Protein AF-A0A972ZA06-F1 (afdb_monomer_lite)

pLDDT: mean 71.39, std 15.72, range [37.28, 91.06]

Radius of gyration: 28.33 Å; chains: 1; bounding box: 50×56×95 Å

Sequence (187 aa):
MRFKKKKFILLLLIIFISACAAKTTEIKGVYHIVKKDETLWEIARAYNCDAKELSRINDILDSRKIKAGSVIFIPNADKAITIKPSAPEKKPAIIEKKKEIKPEKPVTVKPAEKKVAASKKPKTVETFGASFIWPVEGIVSSKFGRQSELIKLSGGTQINSTRYNNGIQIDARDGTPVVASESGTVD

Foldseek 3Di:
DVVVVVVVVVVVVVVVVVVPPDPPDPQDWDKEQAAPPDFLVLVCVVQVHDSVVQCVVQVNPDRVPDDGRDIGTDTPGPDYDDDDPDDPPPDPDPDDPPPDDDD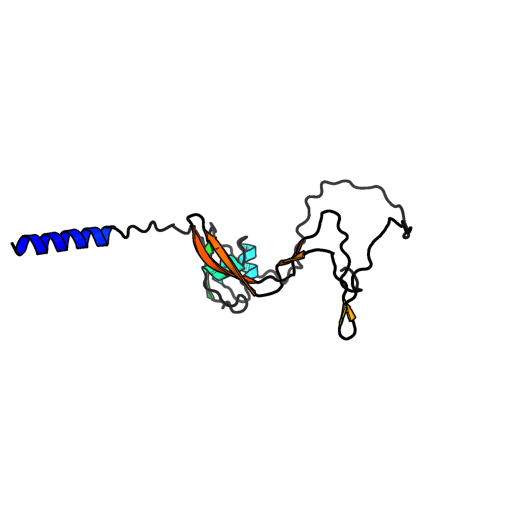DDDDDDDDDDDDDDDDPQFPFDDDPPFTFGDFFPFAFPDDAAWDWDWDQDDPRDTDTDIDHDHDTDGDDDPPTGTDDRHDDDDD

Secondary structure (DSSP, 8-state):
-HHHHHHHHHHHHHHHHHT---------EEEEEPPTT--HHHHHHHTT--HHHHHHHTT-S-GGGPPTT-EEEEET-SS-------------------------------------S--PPP--EEETTEEE--SSSSEEEE-SEEEEEEEE-TTS-EEEEEEEESS-EEE--TT-----SS-----

Structure (mmCIF, N/CA/C/O backbone):
data_AF-A0A972ZA06-F1
#
_entry.id   AF-A0A972ZA06-F1
#
loop_
_atom_site.group_PDB
_atom_site.id
_atom_site.type_symbol
_atom_site.label_atom_id
_atom_site.label_alt_id
_atom_site.label_comp_id
_atom_site.label_asym_id
_atom_site.label_entity_id
_atom_site.label_seq_id
_atom_site.pdbx_PDB_ins_code
_atom_site.Cartn_x
_atom_site.Cartn_y
_atom_site.Cartn_z
_atom_site.occupancy
_atom_site.B_iso_or_equiv
_atom_site.auth_seq_id
_atom_site.auth_comp_id
_atom_site.auth_asym_id
_atom_site.auth_atom_id
_atom_site.pdbx_PDB_model_num
ATOM 1 N N . MET A 1 1 ? -4.294 41.156 50.624 1.00 57.62 1 MET A N 1
ATOM 2 C CA . MET A 1 1 ? -3.889 40.857 49.220 1.00 57.62 1 MET A CA 1
ATOM 3 C C . MET A 1 1 ? -4.022 39.387 48.767 1.00 57.62 1 MET A C 1
ATOM 5 O O . MET A 1 1 ? -4.094 39.161 47.564 1.00 57.62 1 MET A O 1
ATOM 9 N N . ARG A 1 2 ? -4.086 38.378 49.658 1.00 59.72 2 ARG A N 1
ATOM 10 C CA . ARG A 1 2 ? -4.089 36.937 49.290 1.00 59.72 2 ARG A CA 1
ATOM 11 C C . ARG A 1 2 ? -5.343 36.424 48.547 1.00 59.72 2 ARG A C 1
ATOM 13 O O . ARG A 1 2 ? -5.221 35.512 47.737 1.00 59.72 2 ARG A O 1
ATOM 20 N N . PHE A 1 3 ? -6.517 37.032 48.742 1.00 55.88 3 PHE A N 1
ATOM 21 C CA . PHE A 1 3 ? -7.763 36.624 48.062 1.00 55.88 3 PHE A CA 1
ATOM 22 C C . PHE A 1 3 ? -7.837 37.033 46.583 1.00 55.88 3 PHE A C 1
ATOM 24 O O . PHE A 1 3 ? -8.433 36.318 45.779 1.00 55.88 3 PHE A O 1
ATOM 31 N N . LYS A 1 4 ? -7.186 38.140 46.198 1.00 65.12 4 LYS A N 1
ATOM 32 C CA . LYS A 1 4 ? -7.159 38.606 44.802 1.00 65.12 4 LYS A CA 1
ATOM 33 C C . LYS A 1 4 ? -6.309 37.686 43.914 1.00 65.12 4 LYS A C 1
ATOM 35 O O . LYS A 1 4 ? -6.699 37.413 42.789 1.00 65.12 4 LYS A O 1
ATOM 40 N N . LYS A 1 5 ? -5.219 37.117 44.453 1.00 65.88 5 LYS A N 1
ATOM 41 C CA . LYS A 1 5 ? -4.341 36.175 43.732 1.00 65.88 5 LYS A CA 1
ATOM 42 C C . LYS A 1 5 ? -5.019 34.828 43.441 1.00 65.88 5 LYS A C 1
ATOM 44 O O . LYS A 1 5 ? -4.878 34.324 42.338 1.00 65.88 5 LYS A O 1
ATOM 49 N N . LYS A 1 6 ? -5.810 34.280 44.376 1.00 68.62 6 LYS A N 1
ATOM 50 C CA . LYS A 1 6 ? -6.562 33.023 44.159 1.00 68.62 6 LYS A CA 1
ATOM 51 C C . LYS A 1 6 ? -7.666 33.172 43.105 1.00 68.62 6 LYS A C 1
ATOM 53 O O . LYS A 1 6 ? -7.814 32.296 42.263 1.00 68.62 6 LYS A O 1
ATOM 58 N N . LYS A 1 7 ? -8.390 34.299 43.110 1.00 72.94 7 LYS A N 1
ATOM 59 C CA . LYS A 1 7 ? -9.396 34.612 42.078 1.00 72.94 7 LYS A CA 1
ATOM 60 C C . LYS A 1 7 ? -8.761 34.856 40.703 1.00 72.94 7 LYS A C 1
ATOM 62 O O . LYS A 1 7 ? -9.324 34.438 39.704 1.00 72.94 7 LYS A O 1
ATOM 67 N N . PHE A 1 8 ? -7.573 35.462 40.660 1.00 78.06 8 PHE A N 1
ATOM 68 C CA . PHE A 1 8 ? -6.819 35.670 39.420 1.00 78.06 8 PHE A CA 1
ATOM 69 C C . PHE A 1 8 ? -6.265 34.358 38.838 1.00 78.06 8 PHE A C 1
ATOM 71 O O . PHE A 1 8 ? -6.351 34.135 37.638 1.00 78.06 8 PHE A O 1
ATOM 78 N N . ILE A 1 9 ? -5.773 33.454 39.692 1.00 79.50 9 ILE A N 1
ATOM 79 C CA . ILE A 1 9 ? -5.328 32.110 39.286 1.00 79.50 9 ILE A CA 1
ATOM 80 C C . ILE A 1 9 ? -6.509 31.272 38.776 1.00 79.50 9 ILE A C 1
ATOM 82 O O . ILE A 1 9 ? -6.376 30.603 37.759 1.00 79.50 9 ILE A O 1
ATOM 86 N N . LEU A 1 10 ? -7.678 31.354 39.423 1.00 78.12 10 LEU A N 1
ATOM 87 C CA . LEU A 1 10 ? -8.892 30.676 38.957 1.00 78.12 10 LEU A CA 1
ATOM 88 C C . LEU A 1 10 ? -9.370 31.223 37.599 1.00 78.12 10 LEU A C 1
ATOM 90 O O . LEU A 1 10 ? -9.750 30.447 36.729 1.00 78.12 10 LEU A O 1
ATOM 94 N N . LEU A 1 11 ? -9.294 32.543 37.393 1.00 80.38 11 LEU A N 1
ATOM 95 C CA . LEU A 1 11 ? -9.647 33.177 36.120 1.00 80.38 11 LEU A CA 1
ATOM 96 C C . LEU A 1 11 ? -8.692 32.753 34.987 1.00 80.38 11 LEU A C 1
ATOM 98 O O . LEU A 1 11 ? -9.146 32.447 33.890 1.00 80.38 11 LEU A O 1
ATOM 102 N N . LEU A 1 12 ? -7.385 32.663 35.261 1.00 79.25 12 LEU A N 1
ATOM 103 C CA . LEU A 1 12 ? -6.394 32.173 34.293 1.00 79.25 12 LEU A CA 1
ATOM 104 C C . LEU A 1 12 ? -6.579 30.688 33.953 1.00 79.25 12 LEU A C 1
ATOM 106 O O . LEU A 1 12 ? -6.381 30.299 32.806 1.00 79.25 12 LEU A O 1
ATOM 110 N N . LEU A 1 13 ? -7.005 29.867 34.915 1.00 76.25 13 LEU A N 1
ATOM 111 C CA . LEU A 1 13 ? -7.239 28.436 34.704 1.00 76.25 13 LEU A CA 1
ATOM 112 C C . LEU A 1 13 ? -8.483 28.179 33.831 1.00 76.25 13 LEU A C 1
ATOM 114 O O . LEU A 1 13 ? -8.470 27.289 32.988 1.00 76.25 13 LEU A O 1
ATOM 118 N N . ILE A 1 14 ? -9.517 29.018 33.952 1.00 78.06 14 ILE A N 1
ATOM 119 C CA . ILE A 1 14 ? -10.710 28.982 33.086 1.00 78.06 14 ILE A CA 1
ATOM 120 C C . ILE A 1 14 ? -10.370 29.416 31.649 1.00 78.06 14 ILE A C 1
ATOM 122 O O . ILE A 1 14 ? -10.839 28.803 30.690 1.00 78.06 14 ILE A O 1
ATOM 126 N N . ILE A 1 15 ? -9.505 30.424 31.482 1.00 74.12 15 ILE A N 1
ATOM 127 C CA . ILE A 1 15 ? -9.022 30.865 30.161 1.00 74.12 15 ILE A CA 1
ATOM 128 C C . ILE A 1 15 ? -8.182 29.766 29.489 1.00 74.12 15 ILE A C 1
ATOM 130 O O . ILE A 1 15 ? -8.288 29.566 28.281 1.00 74.12 15 ILE A O 1
ATOM 134 N N . PHE A 1 16 ? -7.405 29.007 30.267 1.00 69.31 16 PHE A N 1
ATOM 135 C CA . PHE A 1 16 ? -6.588 27.905 29.753 1.00 69.31 16 PHE A CA 1
ATOM 136 C C . PHE A 1 16 ? -7.423 26.692 29.300 1.00 69.31 16 PHE A C 1
ATOM 138 O O . PHE A 1 16 ? -7.061 26.025 28.337 1.00 69.31 16 PHE A O 1
ATOM 145 N N . ILE A 1 17 ? -8.572 26.434 29.938 1.00 70.88 17 ILE A N 1
ATOM 146 C CA . ILE A 1 17 ? -9.499 25.354 29.547 1.00 70.88 17 ILE A CA 1
ATOM 147 C C . ILE A 1 17 ? -10.304 25.731 28.289 1.00 70.88 17 ILE A C 1
ATOM 149 O O . ILE A 1 17 ? -10.564 24.879 27.442 1.00 70.88 17 ILE A O 1
ATOM 153 N N . SER A 1 18 ? -10.647 27.012 28.120 1.00 68.25 18 SER A N 1
ATOM 154 C CA . SER A 1 18 ? -11.405 27.510 26.958 1.00 68.25 18 SER A CA 1
ATOM 155 C C . SER A 1 18 ? -10.599 27.506 25.643 1.00 68.25 18 SER A C 1
ATOM 157 O O . SER A 1 18 ? -11.167 27.508 24.553 1.00 68.25 18 SER A O 1
ATOM 159 N N . ALA A 1 19 ? -9.265 27.432 25.716 1.00 62.31 19 ALA A N 1
ATOM 160 C CA . ALA A 1 19 ? -8.387 27.382 24.543 1.00 62.31 19 ALA A CA 1
ATOM 161 C C . ALA A 1 19 ? -8.377 26.020 23.812 1.00 62.31 19 ALA A C 1
ATOM 163 O O . ALA A 1 19 ? -7.734 25.892 22.772 1.00 62.31 19 ALA A O 1
ATOM 164 N N . CYS A 1 20 ? -9.108 25.014 24.305 1.00 57.66 20 CYS A N 1
ATOM 165 C CA . CYS A 1 20 ? -9.236 23.707 23.659 1.00 57.66 20 CYS A CA 1
ATOM 166 C C . CYS A 1 20 ? -10.562 23.569 22.887 1.00 57.66 20 CYS A C 1
ATOM 168 O O . CYS A 1 20 ? -11.275 22.579 23.014 1.00 57.66 20 CYS A O 1
ATOM 170 N N . ALA A 1 21 ? -10.922 24.565 22.074 1.00 61.59 21 ALA A N 1
ATOM 171 C CA . ALA A 1 21 ? -11.984 24.419 21.078 1.00 61.59 21 ALA A CA 1
ATOM 172 C C . ALA A 1 21 ? -11.381 23.877 19.770 1.00 61.59 21 ALA A C 1
ATOM 174 O O . ALA A 1 21 ? -11.273 24.583 18.764 1.00 61.59 21 ALA A O 1
ATOM 175 N N . ALA A 1 22 ? -10.921 22.623 19.796 1.00 60.97 22 ALA A N 1
ATOM 176 C CA . ALA A 1 22 ? -10.522 21.923 18.583 1.00 60.97 22 ALA A CA 1
ATOM 177 C C . ALA A 1 22 ? -11.768 21.731 17.707 1.00 60.97 22 ALA A C 1
ATOM 179 O O . ALA A 1 22 ? -12.726 21.075 18.110 1.00 60.97 22 ALA A O 1
ATOM 180 N N . LYS A 1 23 ? -11.771 22.327 16.511 1.00 57.88 23 LYS A N 1
ATOM 181 C CA . LYS A 1 23 ? -12.815 22.094 15.510 1.00 57.88 23 LYS A CA 1
ATOM 182 C C . LYS A 1 23 ? -12.720 20.634 15.070 1.00 57.88 23 LYS A C 1
ATOM 184 O O . LYS A 1 23 ? -11.855 20.288 14.267 1.00 57.88 23 LYS A O 1
ATOM 189 N N . THR A 1 24 ? -13.569 19.776 15.622 1.00 57.00 24 THR A N 1
ATOM 190 C CA . THR A 1 24 ? -13.723 18.392 15.175 1.00 57.00 24 THR A CA 1
ATOM 191 C C . THR A 1 24 ? -14.275 18.415 13.760 1.00 57.00 24 THR A C 1
ATOM 193 O O . THR A 1 24 ? -15.422 18.787 13.528 1.00 57.00 24 THR A O 1
ATOM 196 N N . THR A 1 25 ? -13.428 18.077 12.796 1.00 64.50 25 THR A N 1
ATOM 197 C CA . THR A 1 25 ? -13.860 17.783 11.434 1.00 64.50 25 THR A CA 1
ATOM 198 C C . THR A 1 25 ? -14.658 16.489 11.498 1.00 64.50 25 THR A C 1
ATOM 200 O O . THR A 1 25 ? -14.108 15.436 11.810 1.00 64.50 25 THR A O 1
ATOM 203 N N . GLU A 1 26 ? -15.968 16.567 11.271 1.00 65.81 26 GLU A N 1
ATOM 204 C CA . GLU A 1 26 ? -16.804 15.376 11.152 1.00 65.81 26 GLU A CA 1
ATOM 205 C C . GLU A 1 26 ? -16.382 14.611 9.898 1.00 65.81 26 GLU A C 1
ATOM 207 O O . GLU A 1 26 ? -16.666 15.009 8.766 1.00 65.81 26 GLU A O 1
ATOM 212 N N . ILE A 1 27 ? -15.648 13.517 10.094 1.00 70.56 27 ILE A N 1
ATOM 213 C CA . ILE A 1 27 ? -15.277 12.621 9.005 1.00 70.56 27 ILE A CA 1
ATOM 214 C C . ILE A 1 27 ? -16.520 11.792 8.680 1.00 70.56 27 ILE A C 1
ATOM 216 O O . ILE A 1 27 ? -16.815 10.798 9.342 1.00 70.56 27 ILE A O 1
ATOM 220 N N . LYS A 1 28 ? -17.283 12.227 7.675 1.00 83.12 28 LYS A N 1
ATOM 221 C CA . LYS A 1 28 ? -18.436 11.477 7.171 1.00 83.12 28 LYS A CA 1
ATOM 222 C C . LYS A 1 28 ? -17.954 10.168 6.534 1.00 83.12 28 LYS A C 1
ATOM 224 O O . LYS A 1 28 ? -17.018 10.166 5.734 1.00 83.12 28 LYS A O 1
ATOM 229 N N . GLY A 1 29 ? -18.596 9.057 6.876 1.00 87.50 29 GLY A N 1
ATOM 230 C CA . GLY A 1 29 ? -18.252 7.744 6.341 1.00 87.50 29 GLY A CA 1
ATOM 231 C C . GLY A 1 29 ? -19.171 6.642 6.849 1.00 87.50 29 GLY A C 1
ATOM 232 O O . GLY A 1 29 ? -20.106 6.891 7.612 1.00 87.50 29 GLY A O 1
ATOM 233 N N . VAL A 1 30 ? -18.897 5.414 6.415 1.00 89.19 30 VAL A N 1
ATOM 234 C CA . VAL A 1 30 ? -19.697 4.225 6.729 1.00 89.19 30 VAL A CA 1
ATOM 235 C C . VAL A 1 30 ? -18.801 3.132 7.287 1.00 89.19 30 VAL A C 1
ATOM 237 O O . VAL A 1 30 ? -17.683 2.936 6.823 1.00 89.19 30 VAL A O 1
ATOM 240 N N . TYR A 1 31 ? -19.315 2.379 8.254 1.00 90.50 31 TYR A N 1
ATOM 241 C CA . TYR A 1 31 ? -18.661 1.170 8.738 1.00 90.50 31 TYR A CA 1
ATOM 242 C C . TYR A 1 31 ? -19.049 -0.037 7.883 1.00 90.50 31 TYR A C 1
ATOM 244 O O . TYR A 1 31 ? -20.229 -0.296 7.641 1.00 90.50 31 TYR A O 1
ATOM 252 N N . HIS A 1 32 ? -18.044 -0.783 7.441 1.00 90.25 32 HIS A N 1
ATOM 253 C CA . HIS A 1 32 ? -18.184 -2.034 6.716 1.00 90.25 32 HIS A CA 1
ATOM 254 C C . HIS A 1 32 ? -17.705 -3.194 7.590 1.00 90.25 32 HIS A C 1
ATOM 256 O O . HIS A 1 32 ? -16.618 -3.139 8.166 1.00 90.25 32 HIS A O 1
ATOM 262 N N . ILE A 1 33 ? -18.522 -4.241 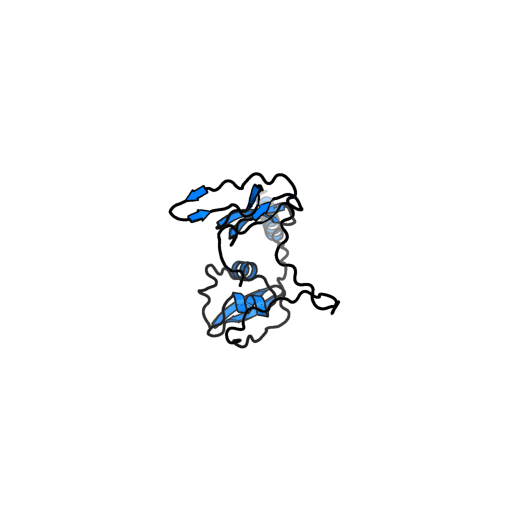7.689 1.00 90.62 33 ILE A N 1
ATOM 263 C CA . ILE A 1 33 ? -18.172 -5.466 8.409 1.00 90.62 33 ILE A CA 1
ATOM 264 C C . ILE A 1 33 ? -17.582 -6.438 7.394 1.00 90.62 33 ILE A C 1
ATOM 266 O O . ILE A 1 33 ? -18.303 -6.903 6.512 1.00 90.62 33 ILE A O 1
ATOM 270 N N . VAL A 1 34 ? -16.297 -6.750 7.552 1.00 89.56 34 VAL A N 1
ATOM 271 C CA . VAL A 1 34 ? -15.560 -7.666 6.676 1.00 89.56 34 VAL A CA 1
ATOM 272 C C . VAL A 1 34 ? -16.197 -9.048 6.743 1.00 89.56 34 VAL A C 1
ATOM 274 O O . VAL A 1 34 ? -16.322 -9.634 7.821 1.00 89.56 34 VAL A O 1
ATOM 277 N N . LYS A 1 35 ? -16.588 -9.603 5.603 1.00 87.44 35 LYS A N 1
ATOM 278 C CA . LYS A 1 35 ? -17.109 -10.967 5.504 1.00 87.44 35 LYS A CA 1
ATOM 279 C C . LYS A 1 35 ? -15.986 -11.972 5.291 1.00 87.44 35 LYS A C 1
ATOM 281 O O . LYS A 1 35 ? -14.817 -11.638 5.110 1.00 87.44 35 LYS A O 1
ATOM 286 N N . LYS A 1 36 ? -16.351 -13.251 5.364 1.00 83.88 36 LYS A N 1
ATOM 287 C CA . LYS A 1 36 ? -15.430 -14.346 5.077 1.00 83.88 36 LYS A CA 1
ATOM 288 C C . LYS A 1 36 ? -14.921 -14.222 3.636 1.00 83.88 36 LYS A C 1
ATOM 290 O O . LYS A 1 36 ? -15.722 -14.015 2.731 1.00 83.88 36 LYS A O 1
ATOM 295 N N . ASP A 1 37 ? -13.607 -14.363 3.478 1.00 82.25 37 ASP A N 1
ATOM 296 C CA . ASP A 1 37 ? -12.879 -14.334 2.203 1.00 82.25 37 ASP A CA 1
ATOM 297 C C . ASP A 1 37 ? -12.851 -12.972 1.479 1.00 82.25 37 ASP A C 1
ATOM 299 O O . ASP A 1 37 ? -12.391 -12.903 0.346 1.00 82.25 37 ASP A O 1
ATOM 303 N N . GLU A 1 38 ? -13.267 -11.879 2.130 1.00 85.06 38 GLU A N 1
ATOM 304 C CA . GLU A 1 38 ? -13.069 -10.523 1.601 1.00 85.06 38 GLU A CA 1
ATOM 305 C C . GLU A 1 38 ? -11.652 -10.009 1.884 1.00 85.06 38 GLU A C 1
ATOM 307 O O . GLU A 1 38 ? -11.098 -10.169 2.976 1.00 85.06 38 GLU A O 1
ATOM 312 N N . THR A 1 39 ? -11.079 -9.321 0.901 1.00 87.19 39 THR A N 1
ATOM 313 C CA . THR A 1 39 ? -9.789 -8.637 1.013 1.00 87.19 39 THR A CA 1
ATOM 314 C C . THR A 1 39 ? -9.957 -7.122 1.070 1.00 87.19 39 THR A C 1
ATOM 316 O O . THR A 1 39 ? -10.895 -6.553 0.511 1.00 87.19 39 THR A O 1
ATOM 319 N N . LEU A 1 40 ? -8.991 -6.423 1.678 1.00 86.00 40 LEU A N 1
ATOM 320 C CA . LEU A 1 40 ? -9.022 -4.956 1.754 1.00 86.00 40 LEU A CA 1
ATOM 321 C C . LEU A 1 40 ? -9.093 -4.317 0.360 1.00 86.00 40 LEU A C 1
ATOM 323 O O . LEU A 1 40 ? -9.654 -3.240 0.192 1.00 86.00 40 LEU A O 1
ATOM 327 N N . TRP A 1 41 ? -8.529 -4.991 -0.642 1.00 86.56 41 TRP A N 1
ATOM 328 C CA . TRP A 1 41 ? -8.533 -4.538 -2.024 1.00 86.56 41 TRP A CA 1
ATOM 329 C C . TRP A 1 41 ? -9.911 -4.650 -2.687 1.00 86.56 41 TRP A C 1
ATOM 331 O O . TRP A 1 41 ? -10.321 -3.727 -3.389 1.00 86.56 41 TRP A O 1
ATOM 341 N N . GLU A 1 42 ? -10.644 -5.738 -2.445 1.00 85.94 42 GLU A N 1
ATOM 342 C CA . GLU A 1 42 ? -12.021 -5.896 -2.933 1.00 85.94 42 GLU A CA 1
ATOM 343 C C . GLU A 1 42 ? -12.957 -4.884 -2.278 1.00 85.94 42 GLU A C 1
ATOM 345 O O . GLU A 1 42 ? -13.763 -4.260 -2.966 1.00 85.94 42 GLU A O 1
ATOM 350 N N . ILE A 1 43 ? -12.787 -4.654 -0.973 1.00 86.69 43 ILE A N 1
ATOM 351 C CA . ILE A 1 43 ? -13.519 -3.626 -0.229 1.00 86.69 43 ILE A CA 1
ATOM 352 C C . ILE A 1 43 ? -13.198 -2.245 -0.803 1.00 86.69 43 ILE A C 1
ATOM 354 O O . ILE A 1 43 ? -14.104 -1.490 -1.145 1.00 86.69 43 ILE A O 1
ATOM 358 N N . ALA A 1 44 ? -11.920 -1.928 -1.002 1.00 86.12 44 ALA A N 1
ATOM 359 C CA . ALA A 1 44 ? -11.514 -0.645 -1.562 1.00 86.12 44 ALA A CA 1
ATOM 360 C C . ALA A 1 44 ? -12.112 -0.403 -2.958 1.00 86.12 44 ALA A C 1
ATOM 362 O O . ALA A 1 44 ? -12.666 0.661 -3.229 1.00 86.12 44 ALA A O 1
ATOM 363 N N . ARG A 1 45 ? -12.098 -1.421 -3.826 1.00 83.69 45 ARG A N 1
ATOM 364 C CA . ARG A 1 45 ? -12.744 -1.349 -5.143 1.00 83.69 45 ARG A CA 1
ATOM 365 C C . ARG A 1 45 ? -14.253 -1.170 -5.062 1.00 83.69 45 ARG A C 1
ATOM 367 O O . ARG A 1 45 ? -14.787 -0.345 -5.795 1.00 83.69 45 ARG A O 1
ATOM 374 N N . ALA A 1 46 ? -14.931 -1.919 -4.195 1.00 83.88 46 ALA A N 1
ATOM 375 C CA . ALA A 1 46 ? -16.382 -1.839 -4.047 1.00 83.88 46 ALA A CA 1
ATOM 376 C C . ALA A 1 46 ? -16.836 -0.432 -3.636 1.00 83.88 46 ALA A C 1
AT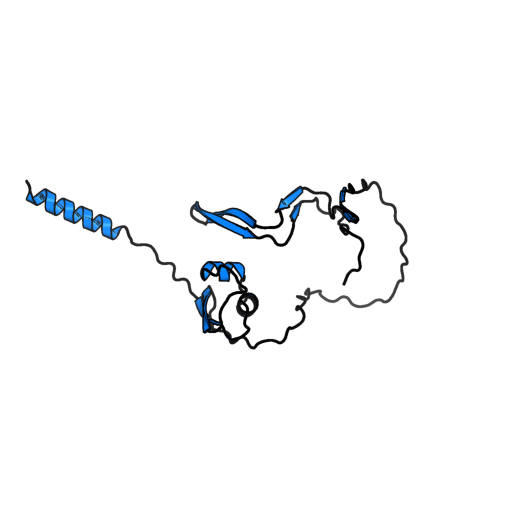OM 378 O O . ALA A 1 46 ? -17.857 0.054 -4.114 1.00 83.88 46 ALA A O 1
ATOM 379 N N . TYR A 1 47 ? -16.043 0.233 -2.798 1.00 84.00 47 TYR A N 1
ATOM 380 C CA . TYR A 1 47 ? -16.308 1.585 -2.314 1.00 84.00 47 TYR A CA 1
ATOM 381 C C . TYR A 1 47 ? -15.606 2.684 -3.124 1.00 84.00 47 TYR A C 1
ATOM 383 O O . TYR A 1 47 ? -15.673 3.851 -2.746 1.00 84.00 47 TYR A O 1
ATOM 391 N N . ASN A 1 48 ? -14.966 2.327 -4.245 1.00 81.31 48 ASN A N 1
ATOM 392 C CA . ASN A 1 48 ? -14.213 3.237 -5.109 1.00 81.31 48 ASN A CA 1
ATOM 393 C C . ASN A 1 48 ? -13.213 4.123 -4.336 1.00 81.31 48 ASN A C 1
ATOM 395 O O . ASN A 1 48 ? -13.096 5.324 -4.584 1.00 81.31 48 ASN A O 1
ATOM 399 N N . CYS A 1 49 ? -12.514 3.529 -3.369 1.00 79.31 49 CYS A N 1
ATOM 400 C CA . CYS A 1 49 ? -11.505 4.189 -2.554 1.00 79.31 49 CYS A CA 1
ATOM 401 C C . CYS A 1 49 ? -10.129 3.537 -2.733 1.00 79.31 49 CYS A C 1
ATOM 403 O O . CYS A 1 49 ? -9.990 2.429 -3.256 1.00 79.31 49 CYS A O 1
ATOM 405 N N . ASP A 1 50 ? -9.084 4.252 -2.323 1.00 80.06 50 ASP A N 1
ATOM 406 C CA . ASP A 1 50 ? -7.725 3.732 -2.384 1.00 80.06 50 ASP A CA 1
ATOM 407 C C . ASP A 1 50 ? -7.455 2.789 -1.201 1.00 80.06 50 ASP A C 1
ATOM 409 O O . ASP A 1 50 ? -7.627 3.149 -0.035 1.00 80.06 50 ASP A O 1
ATOM 413 N N . ALA A 1 51 ? -7.000 1.567 -1.493 1.00 82.75 51 ALA A N 1
ATOM 414 C CA . ALA A 1 51 ? -6.782 0.540 -0.472 1.00 82.75 51 ALA A CA 1
ATOM 415 C C . ALA A 1 51 ? -5.719 0.940 0.570 1.00 82.75 51 ALA A C 1
ATOM 417 O O . ALA A 1 51 ? -5.779 0.483 1.712 1.00 82.75 51 ALA A O 1
ATOM 418 N N . LYS A 1 52 ? -4.753 1.795 0.202 1.00 78.81 52 LYS A N 1
ATOM 419 C CA . LYS A 1 52 ? -3.706 2.291 1.108 1.00 78.81 52 LYS A CA 1
ATOM 420 C C . LYS A 1 52 ? -4.222 3.428 1.987 1.00 78.81 52 LYS A C 1
ATOM 422 O O . LYS A 1 52 ? -3.870 3.509 3.164 1.00 78.81 52 LYS A O 1
ATOM 427 N N . GLU A 1 53 ? -5.055 4.312 1.451 1.00 81.06 53 GLU A N 1
ATOM 428 C CA . GLU A 1 53 ? -5.756 5.289 2.281 1.00 81.06 53 GLU A CA 1
ATOM 429 C C . GLU A 1 53 ? -6.672 4.595 3.295 1.00 81.06 53 GLU A C 1
ATOM 431 O O . GLU A 1 53 ? -6.639 4.927 4.482 1.00 81.06 53 GLU A O 1
ATOM 436 N N . LEU A 1 54 ? -7.402 3.570 2.850 1.00 86.00 54 LEU A N 1
ATOM 437 C CA . LEU A 1 54 ? -8.271 2.777 3.708 1.00 86.00 54 LEU A CA 1
ATOM 438 C C . LEU A 1 54 ? -7.485 2.034 4.796 1.00 86.00 54 LEU A C 1
ATOM 440 O O . LEU A 1 54 ? -7.905 2.034 5.953 1.00 86.00 54 LEU A O 1
ATOM 444 N N . SER A 1 55 ? -6.320 1.459 4.467 1.00 87.31 55 SER A N 1
ATOM 445 C CA . SER A 1 55 ? -5.461 0.809 5.463 1.00 87.31 55 SER A CA 1
ATOM 446 C C . SER A 1 55 ? -4.951 1.797 6.510 1.00 87.31 55 SER A C 1
ATOM 448 O O . SER A 1 55 ? -4.933 1.479 7.692 1.00 87.31 55 SER A O 1
ATOM 450 N N . ARG A 1 56 ? -4.570 3.009 6.091 1.00 83.19 56 ARG A N 1
ATOM 451 C CA . ARG A 1 56 ? -4.071 4.063 6.983 1.00 83.19 56 ARG A CA 1
ATOM 452 C C . ARG A 1 56 ? -5.143 4.550 7.953 1.00 83.19 56 ARG A C 1
ATOM 454 O O . ARG A 1 56 ? -4.840 4.764 9.114 1.00 83.19 56 ARG A O 1
ATOM 461 N N . ILE A 1 57 ? -6.366 4.761 7.473 1.00 83.62 57 ILE A N 1
ATOM 462 C CA . ILE A 1 57 ? -7.468 5.281 8.298 1.00 83.62 57 ILE A CA 1
ATOM 463 C C . ILE A 1 57 ? -7.927 4.256 9.341 1.00 83.62 57 ILE A C 1
ATOM 465 O O . ILE A 1 57 ? -8.434 4.637 10.389 1.00 83.62 57 ILE A O 1
ATOM 469 N N . ASN A 1 58 ? -7.723 2.969 9.061 1.00 88.62 58 ASN A N 1
ATOM 470 C CA . ASN A 1 58 ? -8.123 1.866 9.930 1.00 88.62 58 ASN A CA 1
ATOM 471 C C . ASN A 1 58 ? -6.950 1.218 10.679 1.00 88.62 58 ASN A C 1
ATOM 473 O O . ASN A 1 58 ? -7.108 0.120 11.208 1.00 88.62 58 ASN A O 1
ATOM 477 N N . ASP A 1 59 ? -5.771 1.849 10.672 1.00 85.44 59 ASP A N 1
ATOM 478 C CA . ASP A 1 59 ? -4.542 1.340 11.299 1.00 85.44 59 ASP A CA 1
ATOM 479 C C . ASP A 1 59 ? -4.189 -0.115 10.907 1.00 85.44 59 ASP A C 1
ATOM 481 O O . ASP A 1 59 ? -3.628 -0.899 11.678 1.00 85.44 59 ASP A O 1
ATOM 485 N N . ILE A 1 60 ? -4.499 -0.496 9.664 1.00 84.44 60 ILE A N 1
ATOM 486 C CA . ILE A 1 60 ? -4.247 -1.834 9.126 1.00 84.44 60 ILE A CA 1
ATOM 487 C C . ILE A 1 60 ? -2.804 -1.903 8.615 1.00 84.44 60 ILE A C 1
ATOM 489 O O . ILE A 1 60 ? -2.461 -1.338 7.576 1.00 84.44 60 ILE A O 1
ATOM 493 N N . LEU A 1 61 ? -1.965 -2.649 9.338 1.00 75.88 61 LEU A N 1
ATOM 494 C CA . LEU A 1 61 ? -0.544 -2.842 9.016 1.00 75.88 61 LEU A CA 1
ATOM 495 C C . LEU A 1 61 ? -0.298 -3.814 7.851 1.00 75.88 61 LEU A C 1
ATOM 497 O O . LEU A 1 61 ? 0.643 -3.631 7.082 1.00 75.88 61 LEU A O 1
ATOM 501 N N . ASP A 1 62 ? -1.117 -4.861 7.732 1.00 76.94 62 ASP A N 1
ATOM 502 C CA . ASP A 1 62 ? -1.031 -5.849 6.651 1.00 76.94 62 ASP A CA 1
ATOM 503 C C . ASP A 1 62 ? -2.427 -6.085 6.073 1.00 76.94 62 ASP A C 1
ATOM 505 O O . ASP A 1 62 ? -3.294 -6.679 6.716 1.00 76.94 62 ASP A O 1
ATOM 509 N N . SER A 1 63 ? -2.634 -5.625 4.839 1.00 76.94 63 SER A N 1
ATOM 510 C CA . SER A 1 63 ? -3.905 -5.733 4.116 1.00 76.94 63 SER A CA 1
ATOM 511 C C . SER A 1 63 ? -4.333 -7.177 3.846 1.00 76.94 63 SER A C 1
ATOM 513 O O . SER A 1 63 ? -5.513 -7.425 3.606 1.00 76.94 63 SER A O 1
ATOM 515 N N . ARG A 1 64 ? -3.401 -8.138 3.922 1.00 76.69 64 ARG A N 1
ATOM 516 C CA . ARG A 1 64 ? -3.669 -9.577 3.752 1.00 76.69 64 ARG A CA 1
ATOM 517 C C . ARG A 1 64 ? -4.115 -10.261 5.044 1.00 76.69 64 ARG A C 1
ATOM 519 O O . ARG A 1 64 ? -4.482 -11.428 5.012 1.00 76.69 64 ARG A O 1
ATOM 526 N N . LYS A 1 65 ? -4.038 -9.568 6.185 1.00 76.75 65 LYS A N 1
ATOM 527 C CA . LYS A 1 65 ? -4.346 -10.119 7.515 1.00 76.75 65 LYS A CA 1
ATOM 528 C C . LYS A 1 65 ? -5.649 -9.581 8.105 1.00 76.75 65 LYS A C 1
ATOM 530 O O . LYS A 1 65 ? -5.875 -9.733 9.307 1.00 76.75 65 LYS A O 1
ATOM 535 N N . ILE A 1 66 ? -6.500 -8.953 7.293 1.00 83.62 66 ILE A N 1
ATOM 536 C CA . ILE A 1 66 ? -7.820 -8.529 7.761 1.00 83.62 66 ILE A CA 1
ATOM 537 C C . ILE A 1 66 ? -8.659 -9.764 8.108 1.00 83.62 66 ILE A C 1
ATOM 539 O O . ILE A 1 66 ? -8.671 -10.753 7.378 1.00 83.62 66 ILE A O 1
ATOM 543 N N . LYS A 1 67 ? -9.300 -9.744 9.279 1.00 84.44 67 LYS A N 1
ATOM 544 C CA . LYS A 1 67 ? -10.075 -10.882 9.786 1.00 84.44 67 LYS A CA 1
ATOM 545 C C . LYS A 1 67 ? -11.544 -10.708 9.429 1.00 84.44 67 LYS A C 1
ATOM 547 O O . LYS A 1 67 ? -12.088 -9.616 9.589 1.00 84.44 67 LYS A O 1
ATOM 552 N N . ALA A 1 68 ? -12.200 -11.792 9.032 1.00 86.06 68 ALA A N 1
ATOM 553 C CA . ALA A 1 68 ? -13.654 -11.810 8.925 1.00 86.06 68 ALA A CA 1
ATOM 554 C C . ALA A 1 68 ? -14.294 -11.395 10.265 1.00 86.06 68 ALA A C 1
ATOM 556 O O . ALA A 1 68 ? -13.818 -11.778 11.335 1.00 86.06 68 ALA A O 1
ATOM 557 N N . GLY A 1 69 ? -15.345 -10.583 10.198 1.00 85.31 69 GLY A N 1
ATOM 558 C CA . GLY A 1 69 ? -16.018 -9.965 11.339 1.00 85.31 69 GLY A CA 1
ATOM 559 C C . GLY A 1 69 ? -15.369 -8.673 11.844 1.00 85.31 69 GLY A C 1
ATOM 560 O O . GLY A 1 69 ? -15.932 -8.033 12.729 1.00 85.31 69 GLY A O 1
ATOM 561 N N . SER A 1 70 ? -14.214 -8.265 11.306 1.00 86.19 70 SER A N 1
ATOM 562 C CA . SER A 1 70 ? -13.629 -6.962 11.644 1.00 86.19 70 SER A CA 1
ATOM 563 C C . SER A 1 70 ? -14.435 -5.810 11.044 1.00 86.19 70 SER A C 1
ATOM 565 O O . SER A 1 70 ? -15.080 -5.957 10.006 1.00 86.19 70 SER A O 1
ATOM 567 N N . VAL A 1 71 ? -14.416 -4.663 11.721 1.00 89.44 71 VAL A N 1
ATOM 568 C CA . VAL A 1 71 ? -15.118 -3.454 11.286 1.00 89.44 71 VAL A CA 1
ATOM 569 C C . VAL A 1 71 ? -14.097 -2.483 10.707 1.00 89.44 71 VAL A C 1
ATOM 571 O O . VAL A 1 71 ? -13.123 -2.142 11.371 1.00 89.44 71 VAL A O 1
ATOM 574 N N . ILE A 1 72 ? -14.332 -2.046 9.473 1.00 90.06 72 ILE A N 1
ATOM 575 C CA . ILE A 1 72 ? -13.496 -1.091 8.746 1.00 90.06 72 ILE A CA 1
ATOM 576 C C . ILE A 1 72 ? -14.330 0.162 8.483 1.00 90.06 72 ILE A C 1
ATOM 578 O O . ILE A 1 72 ? -15.425 0.094 7.929 1.00 90.06 72 ILE A O 1
ATOM 582 N N . PHE A 1 73 ? -13.818 1.317 8.883 1.00 89.75 73 PHE A N 1
ATOM 583 C CA . PHE A 1 73 ? -14.364 2.622 8.558 1.00 89.75 73 PHE A CA 1
ATOM 584 C C . PHE A 1 73 ? -13.978 3.038 7.137 1.00 89.75 73 PHE A C 1
ATOM 586 O O . PHE A 1 73 ? -12.804 3.043 6.765 1.00 89.75 73 PHE A O 1
ATOM 593 N N . ILE A 1 74 ? -14.973 3.427 6.349 1.00 89.25 74 ILE A N 1
ATOM 594 C CA . ILE A 1 74 ? -14.806 3.852 4.964 1.00 89.25 74 ILE A CA 1
ATOM 595 C C . ILE A 1 74 ? -15.151 5.342 4.875 1.00 89.25 74 ILE A C 1
ATOM 597 O O . ILE A 1 74 ? -16.328 5.701 5.005 1.00 89.25 74 ILE A O 1
ATOM 601 N N . PRO A 1 75 ? -14.156 6.223 4.666 1.00 82.25 75 PRO A N 1
ATOM 602 C CA . PRO A 1 75 ? -14.391 7.659 4.558 1.00 82.25 75 PRO A CA 1
ATOM 603 C C . PRO A 1 75 ? -15.170 7.986 3.279 1.00 82.25 75 PRO A C 1
ATOM 605 O O . PRO A 1 75 ? -15.019 7.310 2.263 1.00 82.25 75 PRO A O 1
ATOM 608 N N . ASN A 1 76 ? -15.971 9.052 3.309 1.00 82.44 76 ASN A N 1
ATOM 609 C CA . ASN A 1 76 ? -16.704 9.595 2.156 1.00 82.44 76 ASN A CA 1
ATOM 610 C C . ASN A 1 76 ? -17.701 8.629 1.486 1.00 82.44 76 ASN A C 1
ATOM 612 O O . ASN A 1 76 ? -18.241 8.946 0.429 1.00 82.44 76 ASN A O 1
ATOM 616 N N . ALA A 1 77 ? -17.974 7.470 2.088 1.00 82.88 77 ALA A N 1
ATOM 617 C CA . ALA A 1 77 ? -19.026 6.574 1.636 1.00 82.88 77 ALA A CA 1
ATOM 618 C C . ALA A 1 77 ? -20.387 7.045 2.168 1.00 82.88 77 ALA A C 1
ATOM 620 O O . ALA A 1 77 ? -20.522 7.359 3.349 1.00 82.88 77 ALA A O 1
ATOM 621 N N . ASP A 1 78 ? -21.405 7.057 1.305 1.00 73.12 78 ASP A N 1
ATOM 622 C CA . ASP A 1 78 ? -22.774 7.421 1.694 1.00 73.12 78 ASP A CA 1
ATOM 623 C C . ASP A 1 78 ? -23.607 6.216 2.156 1.00 73.12 78 ASP A C 1
ATOM 625 O O . ASP A 1 78 ? -24.534 6.374 2.950 1.00 73.12 78 ASP A O 1
ATOM 629 N N . LYS A 1 79 ? -23.311 5.005 1.656 1.00 74.06 79 LYS A N 1
ATOM 630 C CA . LYS A 1 79 ? -24.051 3.773 1.985 1.00 74.06 79 LYS A CA 1
ATOM 631 C C . LYS A 1 79 ? -23.135 2.562 2.100 1.00 74.06 79 LYS A C 1
ATOM 633 O O . LYS A 1 79 ? -22.135 2.456 1.395 1.00 74.06 79 LYS A O 1
ATOM 638 N N . ALA A 1 80 ? -23.517 1.623 2.966 1.00 73.31 80 ALA A N 1
ATOM 639 C CA . ALA A 1 80 ? -22.859 0.328 3.056 1.00 73.31 80 ALA A CA 1
ATOM 640 C C . ALA A 1 80 ? -23.221 -0.522 1.833 1.00 73.31 80 ALA A C 1
ATOM 642 O O . ALA A 1 80 ? -24.400 -0.702 1.523 1.00 73.31 80 ALA A O 1
ATOM 643 N N . ILE A 1 81 ? -22.208 -1.045 1.149 1.00 78.25 81 ILE A N 1
ATOM 644 C CA . ILE A 1 81 ? -22.364 -1.912 -0.013 1.00 78.25 81 ILE A CA 1
ATOM 645 C C . ILE A 1 81 ? -22.151 -3.348 0.458 1.00 78.25 81 ILE A C 1
ATOM 647 O O . ILE A 1 81 ? -21.191 -3.658 1.163 1.00 78.25 81 ILE A O 1
ATOM 651 N N . THR A 1 82 ? -23.064 -4.237 0.075 1.00 76.81 82 THR A N 1
ATOM 652 C CA . THR A 1 82 ? -22.861 -5.674 0.255 1.00 76.81 82 THR A CA 1
ATOM 653 C C . THR A 1 82 ? -22.003 -6.173 -0.893 1.00 76.81 82 THR A C 1
ATOM 655 O O . THR A 1 82 ? -22.478 -6.288 -2.020 1.00 76.81 82 THR A O 1
ATOM 658 N N . ILE A 1 83 ? -20.747 -6.483 -0.594 1.00 73.62 83 ILE A N 1
ATOM 659 C CA . ILE A 1 83 ? -19.857 -7.147 -1.536 1.00 73.62 83 ILE A CA 1
ATOM 660 C C . ILE A 1 83 ? -20.316 -8.609 -1.592 1.00 73.62 83 ILE A C 1
ATOM 662 O O . ILE A 1 83 ? -20.470 -9.280 -0.565 1.00 73.62 83 ILE A O 1
ATOM 666 N N . LYS A 1 84 ? -20.669 -9.076 -2.788 1.00 72.12 84 LYS A N 1
ATOM 667 C CA . LYS A 1 84 ? -20.814 -10.505 -3.063 1.00 72.12 84 LYS A CA 1
ATOM 668 C C . LYS A 1 84 ? -19.427 -10.980 -3.489 1.00 72.12 84 LYS A C 1
ATOM 670 O O . LYS A 1 84 ? -18.833 -10.275 -4.304 1.00 72.12 84 LYS A O 1
ATOM 675 N N . PRO A 1 85 ? -18.914 -12.119 -2.991 1.00 58.25 85 PRO A N 1
ATOM 676 C CA . PRO A 1 85 ? -17.668 -12.673 -3.500 1.00 58.25 85 PRO A CA 1
ATOM 677 C C . PRO A 1 85 ? -17.835 -12.891 -5.003 1.00 58.25 85 PRO A C 1
ATOM 679 O O . PRO A 1 85 ? -18.570 -13.787 -5.429 1.00 58.25 85 PRO A O 1
ATOM 682 N N . SER A 1 86 ? -17.244 -12.011 -5.808 1.00 55.12 86 SER A N 1
ATOM 683 C CA . SER A 1 86 ? -17.117 -12.267 -7.230 1.00 55.12 86 SER A CA 1
ATOM 684 C C . SER A 1 86 ? -15.980 -13.267 -7.331 1.00 55.12 86 SER A C 1
ATOM 686 O O . SER A 1 86 ? -14.839 -12.945 -6.999 1.00 55.12 86 SER A O 1
ATOM 688 N N . ALA A 1 87 ? -16.311 -14.513 -7.689 1.00 59.47 87 ALA A N 1
ATOM 689 C CA . ALA A 1 87 ? -15.331 -15.508 -8.120 1.00 59.47 87 ALA A CA 1
ATOM 690 C C . ALA A 1 87 ? -14.300 -14.814 -9.020 1.00 59.47 87 ALA A C 1
ATOM 692 O O . ALA A 1 87 ? -14.739 -13.965 -9.790 1.00 59.47 87 ALA A O 1
ATOM 693 N N . PRO A 1 88 ? -12.992 -15.129 -8.931 1.00 47.28 88 PRO A N 1
ATOM 694 C CA . PRO A 1 88 ? -11.901 -14.295 -9.435 1.00 47.28 88 PRO A CA 1
ATOM 695 C C . PRO A 1 88 ? -12.181 -13.823 -10.861 1.00 47.28 88 PRO A C 1
ATOM 697 O O . PRO A 1 88 ? -11.884 -14.499 -11.847 1.00 47.28 88 PRO A O 1
ATOM 700 N N . GLU A 1 89 ? -12.801 -12.652 -10.961 1.00 56.72 89 GLU A N 1
ATOM 701 C CA . GLU A 1 89 ? -13.151 -12.058 -12.228 1.00 56.72 89 GLU A CA 1
ATOM 702 C C . GLU A 1 89 ? -11.845 -11.491 -12.744 1.00 56.72 89 GLU A C 1
ATOM 704 O O . GLU A 1 89 ? -11.277 -10.546 -12.184 1.00 56.72 89 GLU A O 1
ATOM 709 N N . LYS A 1 90 ? -11.339 -12.144 -13.797 1.00 49.16 90 LYS A N 1
ATOM 710 C CA . LYS A 1 90 ? -10.334 -11.609 -14.710 1.00 49.16 90 LYS A CA 1
ATOM 711 C C . LYS A 1 90 ? -10.495 -10.094 -14.781 1.00 49.16 90 LYS A C 1
ATOM 713 O O . LYS A 1 90 ? -11.482 -9.596 -15.311 1.00 49.16 90 LYS A O 1
ATOM 718 N N . LYS A 1 91 ? -9.500 -9.410 -14.214 1.00 47.34 91 LYS A N 1
ATOM 719 C CA . LYS A 1 91 ? -9.090 -8.027 -14.462 1.00 47.34 91 LYS A CA 1
ATOM 720 C C . LYS A 1 91 ? -10.014 -7.314 -15.467 1.00 47.34 91 LYS A C 1
ATOM 722 O O . LYS A 1 91 ? -9.838 -7.519 -16.668 1.00 47.34 91 LYS A O 1
ATOM 727 N N . PRO A 1 92 ? -10.955 -6.460 -15.029 1.00 44.22 92 PRO A N 1
ATOM 728 C CA . PRO A 1 92 ? -11.613 -5.572 -15.963 1.00 44.22 92 PRO A CA 1
ATOM 729 C C . PRO A 1 92 ? -10.552 -4.615 -16.505 1.00 44.22 92 PRO A C 1
ATOM 731 O O . PRO A 1 92 ? -10.017 -3.765 -15.788 1.00 44.22 92 PRO A O 1
ATOM 734 N N . ALA A 1 93 ? -10.212 -4.817 -17.777 1.00 45.28 93 ALA A N 1
ATOM 735 C CA . ALA A 1 93 ? -9.681 -3.778 -18.630 1.00 45.28 93 ALA A CA 1
ATOM 736 C C . ALA A 1 93 ? -10.658 -2.602 -18.547 1.00 45.28 93 ALA A C 1
ATOM 738 O O . ALA A 1 93 ? -11.821 -2.727 -18.932 1.00 45.28 93 ALA A O 1
ATOM 739 N N . ILE A 1 94 ? -10.207 -1.473 -18.004 1.00 42.50 94 ILE A N 1
ATOM 740 C CA . ILE A 1 94 ? -10.929 -0.222 -18.195 1.00 42.50 94 ILE A CA 1
ATOM 741 C C . ILE A 1 94 ? -10.715 0.137 -19.657 1.00 42.50 94 ILE A C 1
ATOM 743 O O . ILE A 1 94 ? -9.638 0.548 -20.080 1.00 42.50 94 ILE A O 1
ATOM 747 N N . ILE A 1 95 ? -11.768 -0.138 -20.412 1.00 42.53 95 ILE A N 1
ATOM 748 C CA . ILE A 1 95 ? -11.981 0.235 -21.793 1.00 42.53 95 ILE A CA 1
ATOM 749 C C . ILE A 1 95 ? -11.849 1.753 -21.881 1.00 42.53 95 ILE A C 1
ATOM 751 O O . ILE A 1 95 ? -12.652 2.512 -21.337 1.00 42.53 95 ILE A O 1
ATOM 755 N N . GLU A 1 96 ? -10.802 2.168 -22.586 1.00 50.84 96 GLU A N 1
ATOM 756 C CA . GLU A 1 96 ? -10.743 3.425 -23.308 1.00 50.84 96 GLU A CA 1
ATOM 757 C C . GLU A 1 96 ? -12.094 3.685 -23.978 1.00 50.84 96 GLU A C 1
ATOM 759 O O . GLU A 1 96 ? -12.566 2.891 -24.796 1.00 50.84 96 GLU A O 1
ATOM 764 N N . LYS A 1 97 ? -12.700 4.840 -23.704 1.00 38.53 97 LYS A N 1
ATOM 765 C CA . LYS A 1 97 ? -13.740 5.390 -24.573 1.00 38.53 97 LYS A CA 1
ATOM 766 C C . LYS A 1 97 ? -13.082 5.838 -25.885 1.00 38.53 97 LYS A C 1
ATOM 768 O O . LYS A 1 97 ? -12.922 7.027 -26.143 1.00 38.53 97 LYS A O 1
ATOM 773 N N . LYS A 1 98 ? -12.681 4.871 -26.713 1.00 41.47 98 LYS A N 1
ATOM 774 C CA . LYS A 1 98 ? -12.297 5.070 -28.106 1.00 41.47 98 LYS A CA 1
ATOM 775 C C . LYS A 1 98 ? -13.580 5.233 -28.907 1.00 41.47 98 LYS A C 1
ATOM 777 O O . LYS A 1 98 ? -14.306 4.274 -29.159 1.00 41.47 98 LYS A O 1
ATOM 782 N N . LYS A 1 99 ? -13.857 6.479 -29.285 1.00 40.34 99 LYS A N 1
ATOM 783 C CA . LYS A 1 99 ? -14.818 6.822 -30.329 1.00 40.34 99 LYS A CA 1
ATOM 784 C C . LYS A 1 99 ? -14.312 6.208 -31.639 1.00 40.34 99 LYS A C 1
ATOM 786 O O . LYS A 1 99 ? -13.385 6.709 -32.260 1.00 40.34 99 LYS A O 1
ATOM 791 N N . GLU A 1 100 ? -14.825 5.018 -31.910 1.00 42.69 100 GLU A N 1
ATOM 792 C CA . GLU A 1 100 ? -15.260 4.500 -33.204 1.00 42.69 100 GLU A CA 1
ATOM 793 C C . GLU A 1 100 ? -14.670 5.180 -34.452 1.00 42.69 100 GLU A C 1
ATOM 795 O O . GLU A 1 100 ? -15.154 6.214 -34.903 1.00 42.69 100 GLU A O 1
ATOM 800 N N . ILE A 1 101 ? -13.670 4.527 -35.052 1.00 37.28 101 ILE A N 1
ATOM 801 C CA . ILE A 1 101 ? -13.533 4.452 -36.510 1.00 37.28 101 ILE A CA 1
ATOM 802 C C . ILE A 1 101 ? -13.195 2.992 -36.839 1.00 37.28 101 ILE A C 1
ATOM 804 O O . ILE A 1 101 ? -12.169 2.457 -36.415 1.00 37.28 101 ILE A O 1
ATOM 808 N N . LYS A 1 102 ? -14.102 2.339 -37.560 1.00 44.62 102 LYS A N 1
ATOM 809 C CA . LYS A 1 102 ? -14.000 1.003 -38.164 1.00 44.62 102 LYS A CA 1
ATOM 810 C C . LY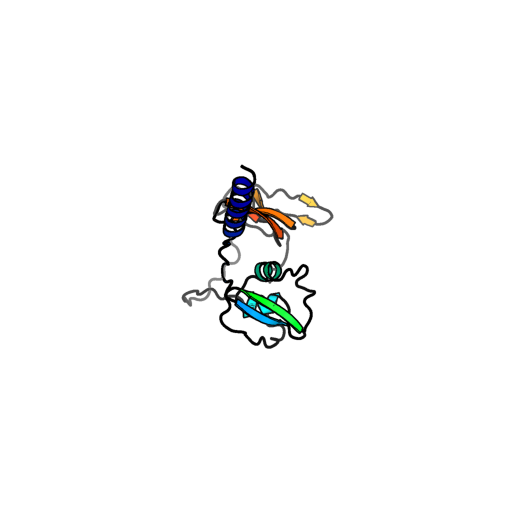S A 1 102 ? -14.674 1.121 -39.543 1.00 44.62 102 LYS A C 1
ATOM 812 O O . LYS A 1 102 ? -15.647 1.868 -39.616 1.00 44.62 102 LYS A O 1
ATOM 817 N N . PRO A 1 103 ? -14.323 0.343 -40.584 1.00 46.94 103 PRO A N 1
ATOM 818 C CA . PRO A 1 103 ? -13.096 -0.411 -40.878 1.00 46.94 103 PRO A CA 1
ATOM 819 C C . PRO A 1 103 ? -12.530 -0.098 -42.282 1.00 46.94 103 PRO A C 1
ATOM 821 O O . PRO A 1 103 ? -13.292 0.072 -43.225 1.00 46.94 103 PRO A O 1
ATOM 824 N N . GLU A 1 104 ? -11.222 -0.256 -42.492 1.00 39.97 104 GLU A N 1
ATOM 825 C CA . GLU A 1 104 ? -10.758 -0.750 -43.796 1.00 39.97 104 GLU A CA 1
ATOM 826 C C . GLU A 1 104 ? -9.641 -1.785 -43.597 1.00 39.97 104 GLU A C 1
ATOM 828 O O . GLU A 1 104 ? -8.583 -1.519 -43.029 1.00 39.97 104 GLU A O 1
ATOM 833 N N . LYS A 1 105 ? -9.964 -3.031 -43.956 1.00 42.19 105 LYS A N 1
ATOM 834 C CA . LYS A 1 105 ? -9.050 -4.182 -44.060 1.00 42.19 105 LYS A CA 1
ATOM 835 C C . LYS A 1 105 ? -8.101 -3.968 -45.262 1.00 42.19 105 LYS A C 1
ATOM 837 O O . LYS A 1 105 ? -8.451 -3.218 -46.161 1.00 42.19 105 LYS A O 1
ATOM 842 N N . PRO A 1 106 ? -7.077 -4.811 -45.469 1.00 44.16 106 PRO A N 1
ATOM 843 C CA . PRO A 1 106 ? -5.986 -5.179 -44.576 1.00 44.16 106 PRO A CA 1
ATOM 844 C C . PRO A 1 106 ? -4.651 -5.018 -45.337 1.00 44.16 106 PRO A C 1
ATOM 846 O O . PRO A 1 106 ? -4.413 -5.738 -46.302 1.00 44.16 106 PRO A O 1
ATOM 849 N N . VAL A 1 107 ? -3.739 -4.138 -44.919 1.00 43.75 107 VAL A N 1
ATOM 850 C CA . VAL A 1 107 ? -2.393 -4.139 -45.522 1.00 43.75 107 VAL A CA 1
ATOM 851 C C . VAL A 1 107 ? -1.416 -4.799 -44.565 1.00 43.75 107 VAL A C 1
ATOM 853 O O . VAL A 1 107 ? -0.929 -4.212 -43.604 1.00 43.75 107 VAL A O 1
ATOM 856 N N . THR A 1 108 ? -1.164 -6.071 -44.861 1.00 46.62 108 THR A N 1
ATOM 857 C CA . THR A 1 108 ? 0.073 -6.781 -44.550 1.00 46.62 108 THR A CA 1
ATOM 858 C C . THR A 1 108 ? 1.275 -5.867 -44.761 1.00 46.62 108 THR A C 1
ATOM 860 O O . THR A 1 108 ? 1.610 -5.551 -45.901 1.00 46.62 108 THR A O 1
ATOM 863 N N . VAL A 1 109 ? 1.972 -5.499 -43.688 1.00 42.78 109 VAL A N 1
ATOM 864 C CA . VAL A 1 109 ? 3.348 -5.012 -43.810 1.00 42.78 109 VAL A CA 1
ATOM 865 C C . VAL A 1 109 ? 4.239 -5.834 -42.896 1.00 42.78 109 VAL A C 1
ATOM 867 O O . VAL A 1 109 ? 4.361 -5.610 -41.695 1.00 42.78 109 VAL A O 1
ATOM 870 N N . LYS A 1 110 ? 4.838 -6.841 -43.531 1.00 42.72 110 LYS A N 1
ATOM 871 C CA . LYS A 1 110 ? 6.091 -7.474 -43.132 1.00 42.72 110 LYS A CA 1
ATOM 872 C C . LYS A 1 110 ? 7.124 -6.354 -42.862 1.00 42.72 110 LYS A C 1
ATOM 874 O O . LYS A 1 110 ? 7.143 -5.392 -43.631 1.00 42.72 110 LYS A O 1
ATOM 879 N N . PRO A 1 111 ? 7.942 -6.430 -41.797 1.00 44.78 111 PRO A N 1
ATOM 880 C CA . PRO A 1 111 ? 8.724 -5.292 -41.304 1.00 44.78 111 PRO A CA 1
ATOM 881 C C . PRO A 1 111 ? 9.690 -4.730 -42.354 1.00 44.78 111 PRO A C 1
ATOM 883 O O . PRO A 1 111 ? 10.649 -5.393 -42.741 1.00 44.78 111 PRO A O 1
ATOM 886 N N . ALA A 1 112 ? 9.441 -3.502 -42.809 1.00 39.78 112 ALA A N 1
ATOM 887 C CA . ALA A 1 112 ? 10.404 -2.725 -43.574 1.00 39.78 112 ALA A CA 1
ATOM 888 C C . ALA A 1 112 ? 11.185 -1.838 -42.601 1.00 39.78 112 ALA A C 1
ATOM 890 O O . ALA A 1 112 ? 10.696 -0.831 -42.090 1.00 39.78 112 ALA A O 1
ATOM 891 N N . GLU A 1 113 ? 12.404 -2.284 -42.337 1.00 51.97 113 GLU A N 1
ATOM 892 C CA . GLU A 1 113 ? 13.491 -1.586 -41.672 1.00 51.97 113 GLU A CA 1
ATOM 893 C C . GLU A 1 113 ? 13.638 -0.152 -42.211 1.00 51.97 113 GLU A C 1
ATOM 895 O O . GLU A 1 113 ? 14.156 0.078 -43.304 1.00 51.97 113 GLU A O 1
ATOM 900 N N . LYS A 1 114 ? 13.179 0.840 -41.440 1.00 40.94 114 LYS A N 1
ATOM 901 C CA . LYS A 1 114 ? 13.493 2.249 -41.690 1.00 40.94 114 LYS A CA 1
ATOM 902 C C . LYS A 1 114 ? 14.503 2.707 -40.648 1.00 40.94 114 LYS A C 1
ATOM 904 O O . LYS A 1 114 ? 14.153 3.102 -39.540 1.00 40.94 114 LYS A O 1
ATOM 909 N N . LYS A 1 115 ? 15.780 2.644 -41.036 1.00 46.81 115 LYS A N 1
ATOM 910 C CA . LYS A 1 115 ? 16.876 3.377 -40.397 1.00 46.81 115 LYS A CA 1
ATOM 911 C C . LYS A 1 115 ? 16.474 4.846 -40.258 1.00 46.81 115 LYS A C 1
ATOM 913 O O . LYS A 1 115 ? 16.426 5.563 -41.255 1.00 46.81 115 LYS A O 1
ATOM 918 N N . VAL A 1 116 ? 16.267 5.301 -39.026 1.00 46.28 116 VAL A N 1
ATOM 919 C CA . VAL A 1 116 ? 16.386 6.717 -38.675 1.00 46.28 116 VAL A CA 1
ATOM 920 C C . VAL A 1 116 ? 17.323 6.823 -37.476 1.00 46.28 116 VAL A C 1
ATOM 922 O O . VAL A 1 116 ? 16.961 6.568 -36.337 1.00 46.28 116 VAL A O 1
ATOM 925 N N . ALA A 1 117 ? 18.574 7.098 -37.836 1.00 40.62 117 ALA A N 1
ATOM 926 C CA . ALA A 1 117 ? 19.581 7.880 -37.133 1.00 40.62 117 ALA A CA 1
ATOM 927 C C . ALA A 1 117 ? 19.699 7.769 -35.595 1.00 40.62 117 ALA A C 1
ATOM 929 O O . ALA A 1 117 ? 18.963 8.383 -34.832 1.00 40.62 117 ALA A O 1
ATOM 930 N N . ALA A 1 118 ? 20.809 7.132 -35.205 1.00 47.97 118 ALA A N 1
ATOM 931 C CA . ALA A 1 118 ? 21.641 7.456 -34.043 1.00 47.97 118 ALA A CA 1
ATOM 932 C C . ALA A 1 118 ? 21.083 7.158 -32.638 1.00 47.97 118 ALA A C 1
ATOM 934 O O . ALA A 1 118 ? 21.246 7.945 -31.707 1.00 47.97 118 ALA A O 1
ATOM 935 N N . SER A 1 119 ? 20.545 5.956 -32.435 1.00 47.00 119 SER A N 1
ATOM 936 C CA . SER A 1 119 ? 20.410 5.372 -31.098 1.00 47.00 119 SER A CA 1
ATOM 937 C C . SER A 1 119 ? 21.785 4.930 -30.580 1.00 47.00 119 SER A C 1
ATOM 939 O O . SER A 1 119 ? 22.364 3.954 -31.072 1.00 47.00 119 SER A O 1
ATOM 941 N N . LYS A 1 120 ? 22.320 5.629 -29.573 1.00 52.56 120 LYS A N 1
ATOM 942 C CA . LYS A 1 120 ? 23.381 5.072 -28.723 1.00 52.56 120 LYS A CA 1
ATOM 943 C C . LYS A 1 120 ? 22.846 3.750 -28.171 1.00 52.56 120 LYS A C 1
ATOM 945 O O . LYS A 1 120 ? 21.774 3.735 -27.575 1.00 52.56 120 LYS A O 1
ATOM 950 N N . LYS A 1 121 ? 23.536 2.637 -28.436 1.00 52.78 121 LYS A N 1
ATOM 951 C CA . LYS A 1 121 ? 23.136 1.322 -27.913 1.00 52.78 121 LYS A CA 1
ATOM 952 C C . LYS A 1 121 ? 22.943 1.444 -26.391 1.00 52.78 121 LYS A C 1
ATOM 954 O O . LYS A 1 121 ? 23.825 2.022 -25.747 1.00 52.78 121 LYS A O 1
ATOM 959 N N . PRO A 1 122 ? 21.825 0.960 -25.819 1.00 57.19 122 PRO A N 1
ATOM 960 C CA . PRO A 1 122 ? 21.631 0.993 -24.376 1.00 57.19 122 PRO A CA 1
ATOM 961 C C . PRO A 1 122 ? 22.790 0.255 -23.700 1.00 57.19 122 PRO A C 1
ATOM 963 O O . PRO A 1 122 ? 23.281 -0.750 -24.214 1.00 57.19 122 PRO A O 1
ATOM 966 N N . LYS A 1 123 ? 23.279 0.795 -22.578 1.00 59.12 123 LYS A N 1
ATOM 967 C CA . LYS A 1 123 ? 24.370 0.185 -21.810 1.00 59.12 123 LYS A CA 1
ATOM 968 C C . LYS A 1 123 ? 23.881 -1.156 -21.261 1.00 59.12 123 LYS A C 1
ATOM 970 O O . LYS A 1 123 ? 23.132 -1.174 -20.287 1.00 59.12 123 LYS A O 1
ATOM 975 N N . THR A 1 124 ? 24.284 -2.250 -21.899 1.00 55.16 124 THR A N 1
ATOM 976 C CA . THR A 1 124 ? 24.055 -3.606 -21.401 1.00 55.16 124 THR A CA 1
ATOM 977 C C . THR A 1 124 ? 24.849 -3.786 -20.116 1.00 55.16 124 THR A C 1
ATOM 979 O O . THR A 1 124 ? 26.073 -3.652 -20.122 1.00 55.16 124 THR A O 1
ATOM 982 N N . VAL A 1 125 ? 24.160 -4.059 -19.010 1.00 58.28 125 VAL A N 1
ATOM 983 C CA . VAL A 1 125 ? 24.812 -4.496 -17.774 1.00 58.28 125 VAL A CA 1
ATOM 984 C C . VAL A 1 125 ? 24.663 -6.009 -17.731 1.00 58.28 125 VAL A C 1
ATOM 986 O O . VAL A 1 125 ? 23.564 -6.524 -17.528 1.00 58.28 125 VAL A O 1
ATOM 989 N N . GLU A 1 126 ? 25.755 -6.729 -17.978 1.00 56.31 126 GLU A N 1
ATOM 990 C CA . GLU A 1 126 ? 25.763 -8.180 -17.811 1.00 56.31 126 GLU A CA 1
ATOM 991 C C . GLU A 1 126 ? 25.667 -8.497 -16.318 1.00 56.31 126 GLU A C 1
ATOM 993 O O . GLU A 1 126 ? 26.575 -8.199 -15.544 1.00 56.31 126 GLU A O 1
ATOM 998 N N . THR A 1 127 ? 24.538 -9.064 -15.898 1.00 55.84 127 THR A N 1
ATOM 999 C CA . THR A 1 127 ? 24.335 -9.517 -14.520 1.00 55.84 127 THR A CA 1
ATOM 1000 C C . THR A 1 127 ? 23.987 -10.999 -14.588 1.00 55.84 127 THR A C 1
ATOM 1002 O O . THR A 1 127 ? 23.092 -11.365 -15.338 1.00 55.84 127 THR A O 1
ATOM 1005 N N . PHE A 1 128 ? 24.743 -11.842 -13.872 1.00 49.12 128 PHE A N 1
ATOM 1006 C CA . PHE A 1 128 ? 24.568 -13.298 -13.709 1.00 49.12 128 PHE A CA 1
ATOM 1007 C C . PHE A 1 128 ? 23.558 -13.968 -14.670 1.00 49.12 128 PHE A C 1
ATOM 1009 O O . PHE A 1 128 ? 22.423 -14.251 -14.298 1.00 49.12 128 PHE A O 1
ATOM 1016 N N . GLY A 1 129 ? 23.987 -14.240 -15.908 1.00 59.56 129 GLY A N 1
ATOM 1017 C CA . GLY A 1 129 ? 23.264 -15.101 -16.854 1.00 59.56 129 GLY A CA 1
ATOM 1018 C C . GLY A 1 129 ? 22.161 -14.453 -17.702 1.00 59.56 129 GLY A C 1
ATOM 1019 O O . GLY A 1 129 ? 21.627 -15.146 -18.564 1.00 59.56 129 GLY A O 1
ATOM 1020 N N . ALA A 1 130 ? 21.851 -13.161 -17.530 1.00 62.66 130 ALA A N 1
ATOM 1021 C CA . ALA A 1 130 ? 20.893 -12.437 -18.373 1.00 62.66 130 ALA A CA 1
ATOM 1022 C C . ALA A 1 130 ? 21.383 -11.018 -18.725 1.00 62.66 130 ALA A C 1
ATOM 1024 O O . ALA A 1 130 ? 21.961 -10.300 -17.904 1.00 62.66 130 ALA A O 1
ATOM 1025 N N . SER A 1 131 ? 21.155 -10.597 -19.972 1.00 71.12 131 SER A N 1
ATOM 1026 C CA . SER A 1 131 ? 21.458 -9.238 -20.427 1.00 71.12 131 SER A CA 1
ATOM 1027 C C . SER A 1 131 ? 20.309 -8.306 -20.052 1.00 71.12 131 SER A C 1
ATOM 1029 O O . SER A 1 131 ? 19.307 -8.241 -20.758 1.00 71.12 131 SER A O 1
ATOM 1031 N N . PHE A 1 132 ? 20.455 -7.572 -18.949 1.00 79.56 132 PHE A N 1
ATOM 1032 C CA . PHE A 1 132 ? 19.480 -6.555 -18.567 1.00 79.56 132 PHE A CA 1
ATOM 1033 C C . PHE A 1 132 ? 19.684 -5.285 -19.401 1.00 79.56 132 PHE A C 1
ATOM 1035 O O . PHE A 1 132 ? 20.776 -4.700 -19.425 1.00 79.56 132 PHE A O 1
ATOM 1042 N N . ILE A 1 133 ? 18.621 -4.851 -20.077 1.00 84.00 133 ILE A N 1
ATOM 1043 C CA . ILE A 1 133 ? 18.583 -3.624 -20.871 1.00 84.00 133 ILE A CA 1
ATOM 1044 C C . ILE A 1 133 ? 17.758 -2.588 -20.112 1.00 84.00 133 ILE A C 1
ATOM 1046 O O . ILE A 1 133 ? 16.671 -2.869 -19.615 1.00 84.00 133 ILE A O 1
ATOM 1050 N N . TRP A 1 134 ? 18.257 -1.358 -20.026 1.00 84.62 134 TRP A N 1
ATOM 1051 C CA . TRP A 1 134 ? 17.454 -0.270 -19.478 1.00 84.62 134 TRP A CA 1
ATOM 1052 C C . TRP A 1 134 ? 16.299 0.068 -20.431 1.00 84.62 134 TRP A C 1
ATOM 1054 O O . TRP A 1 134 ? 16.565 0.355 -21.600 1.00 84.62 134 TRP A O 1
ATOM 1064 N N . PRO A 1 135 ? 15.039 0.075 -19.956 1.00 87.06 135 PRO A N 1
ATOM 1065 C CA . PRO A 1 135 ? 13.881 0.231 -20.830 1.00 87.06 135 PRO A CA 1
ATOM 1066 C C . PRO A 1 135 ? 13.771 1.633 -21.426 1.00 87.06 135 PRO A C 1
ATOM 1068 O O . PRO A 1 135 ? 13.214 1.789 -22.501 1.00 87.06 135 PRO A O 1
ATOM 1071 N N . VAL A 1 136 ? 14.298 2.664 -20.763 1.00 91.06 136 VAL A N 1
ATOM 1072 C CA . VAL A 1 136 ? 14.299 4.042 -21.265 1.00 91.06 136 VAL A CA 1
ATOM 1073 C C . VAL A 1 136 ? 15.513 4.792 -20.721 1.00 91.06 136 VAL A C 1
ATOM 1075 O O . VAL A 1 136 ? 15.935 4.561 -19.585 1.00 91.06 136 VAL A O 1
ATOM 1078 N N . GLU A 1 137 ? 16.091 5.683 -21.528 1.00 86.12 137 GLU A N 1
ATOM 1079 C CA . GLU A 1 137 ? 17.180 6.561 -21.094 1.00 86.12 137 GLU A CA 1
ATOM 1080 C C . GLU A 1 137 ? 16.604 7.783 -20.365 1.00 86.12 137 GLU A C 1
ATOM 1082 O O . GLU A 1 137 ? 15.927 8.620 -20.961 1.00 86.12 137 GLU A O 1
ATOM 1087 N N . GLY A 1 138 ? 16.864 7.880 -19.061 1.00 88.00 138 GLY A N 1
ATOM 1088 C CA . GLY A 1 138 ? 16.322 8.939 -18.216 1.00 88.00 138 GLY A CA 1
ATOM 1089 C C . GLY A 1 138 ? 16.854 8.895 -16.786 1.00 88.00 138 GLY A C 1
ATOM 1090 O O . GLY A 1 138 ? 17.744 8.107 -16.455 1.00 88.00 138 GLY A O 1
ATOM 1091 N N . ILE A 1 139 ? 16.314 9.761 -15.931 1.00 87.81 139 ILE A N 1
ATOM 1092 C CA . ILE A 1 139 ? 16.681 9.849 -14.512 1.00 87.81 139 ILE A CA 1
ATOM 1093 C C . ILE A 1 139 ? 15.654 9.074 -13.697 1.00 87.81 139 ILE A C 1
ATOM 1095 O O . ILE A 1 139 ? 14.458 9.293 -13.840 1.00 87.81 139 ILE A O 1
ATOM 1099 N N . VAL A 1 140 ? 16.102 8.196 -12.800 1.00 87.75 140 VAL A N 1
ATOM 1100 C CA . VAL A 1 140 ? 15.194 7.537 -11.852 1.00 87.75 140 VAL A CA 1
ATOM 1101 C C . VAL A 1 140 ? 14.647 8.580 -10.876 1.00 87.75 140 VAL A C 1
ATOM 1103 O O . VAL A 1 140 ? 15.360 9.019 -9.973 1.00 87.75 140 VAL A O 1
ATOM 1106 N N . SER A 1 141 ? 13.384 8.962 -11.049 1.00 85.38 141 SER A N 1
ATOM 1107 C CA . SER A 1 141 ? 12.679 9.921 -10.195 1.00 85.38 141 SER A CA 1
ATOM 1108 C C . SER A 1 141 ? 12.070 9.266 -8.964 1.00 85.38 141 SER A C 1
ATOM 1110 O O . SER A 1 141 ? 11.902 9.912 -7.931 1.00 85.38 141 SER A O 1
ATOM 1112 N N . SER A 1 142 ? 11.804 7.960 -9.032 1.00 82.38 142 SER A N 1
ATOM 1113 C CA . SER A 1 142 ? 11.290 7.196 -7.902 1.00 82.38 142 SER A CA 1
ATOM 1114 C C . SER A 1 142 ? 11.763 5.748 -7.923 1.00 82.38 142 SER A C 1
ATOM 1116 O O . SER A 1 142 ? 11.733 5.076 -8.954 1.00 82.38 142 SER A O 1
ATOM 1118 N N . LYS A 1 143 ? 12.204 5.250 -6.765 1.00 85.75 143 LYS A N 1
ATOM 1119 C CA . LYS A 1 143 ? 12.737 3.893 -6.595 1.00 85.75 143 LYS A CA 1
ATOM 1120 C C . LYS A 1 143 ? 11.654 2.892 -6.199 1.00 85.75 143 LYS A C 1
ATOM 1122 O O . LYS A 1 143 ? 10.649 3.240 -5.578 1.00 85.75 143 LYS A O 1
ATOM 1127 N N . PHE A 1 144 ? 11.925 1.625 -6.486 1.00 84.69 144 PHE A N 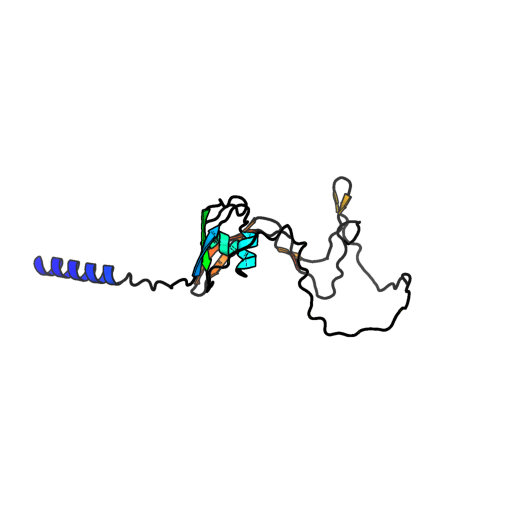1
ATOM 1128 C CA . PHE A 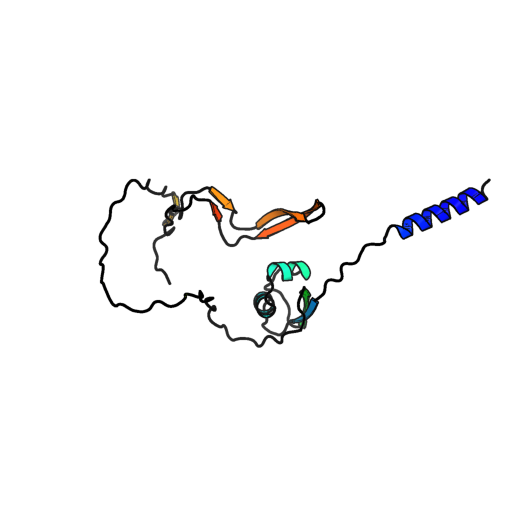1 144 ? 11.129 0.517 -5.978 1.00 84.69 144 PHE A CA 1
ATOM 1129 C C . PHE A 1 144 ? 11.247 0.402 -4.449 1.00 84.69 144 PHE A C 1
ATOM 1131 O O . PHE A 1 144 ? 12.314 0.633 -3.875 1.00 84.69 144 PHE A O 1
ATOM 1138 N N . GLY A 1 145 ? 10.158 0.004 -3.791 1.00 81.19 145 GLY A N 1
ATOM 1139 C CA . GLY A 1 145 ? 10.133 -0.307 -2.367 1.00 81.19 145 GLY A CA 1
ATOM 1140 C C . GLY A 1 145 ? 9.681 0.844 -1.468 1.00 81.19 145 GLY A C 1
ATOM 1141 O O . GLY A 1 145 ? 8.945 1.743 -1.875 1.00 81.19 145 GLY A O 1
ATOM 1142 N N . ARG A 1 146 ? 10.070 0.762 -0.193 1.00 77.50 146 ARG A N 1
ATOM 1143 C CA . ARG A 1 146 ? 9.618 1.656 0.878 1.00 77.50 146 ARG A CA 1
ATOM 1144 C C . ARG A 1 146 ? 10.404 2.971 0.860 1.00 77.50 146 ARG A C 1
ATOM 1146 O O . ARG A 1 146 ? 11.614 2.957 1.044 1.00 77.50 146 ARG A O 1
ATOM 1153 N N . GLN A 1 147 ? 9.712 4.095 0.712 1.00 73.88 147 GLN A N 1
ATOM 1154 C CA . GLN A 1 147 ? 10.277 5.441 0.742 1.00 73.88 147 GLN A CA 1
ATOM 1155 C C . GLN A 1 147 ? 9.554 6.295 1.786 1.00 73.88 147 GLN A C 1
ATOM 1157 O O . GLN A 1 147 ? 8.325 6.364 1.806 1.00 73.88 147 GLN A O 1
ATOM 1162 N N . SER A 1 148 ? 10.312 6.939 2.668 1.00 70.81 148 SER A N 1
ATOM 1163 C CA . SER A 1 148 ? 9.782 7.946 3.586 1.00 70.81 148 SER A CA 1
ATOM 1164 C C . SER A 1 148 ? 9.650 9.275 2.851 1.00 70.81 148 SER A C 1
ATOM 1166 O O . SER A 1 148 ? 10.641 9.787 2.334 1.00 70.81 148 SER A O 1
ATOM 1168 N N . GLU A 1 149 ? 8.454 9.845 2.832 1.00 77.38 149 GLU A N 1
ATOM 1169 C CA . GLU A 1 149 ? 8.206 11.183 2.316 1.00 77.38 149 GLU A CA 1
ATOM 1170 C C . GLU A 1 149 ? 7.589 12.056 3.403 1.00 77.38 149 GLU A C 1
ATOM 1172 O O . GLU A 1 149 ? 6.745 11.626 4.193 1.00 77.38 149 GLU A O 1
ATOM 1177 N N . LEU A 1 150 ? 8.004 13.313 3.411 1.00 75.00 150 LEU A N 1
ATOM 1178 C CA . LEU A 1 150 ? 7.426 14.337 4.250 1.00 75.00 150 LEU A CA 1
ATOM 1179 C C . LEU A 1 150 ? 6.264 14.988 3.489 1.00 75.00 150 LEU A C 1
ATOM 1181 O O . LEU A 1 150 ? 6.467 15.730 2.529 1.00 75.00 150 LEU A O 1
ATOM 1185 N N . ILE A 1 151 ? 5.034 14.703 3.916 1.00 75.25 151 ILE A N 1
ATOM 1186 C CA . ILE A 1 151 ? 3.831 15.288 3.320 1.00 75.25 151 ILE A CA 1
ATOM 1187 C C . ILE A 1 151 ? 3.521 16.594 4.048 1.00 75.25 151 ILE A C 1
ATOM 1189 O O . ILE A 1 151 ? 3.338 16.612 5.267 1.00 75.25 151 ILE A O 1
ATOM 1193 N N . LYS A 1 152 ? 3.441 17.690 3.289 1.00 73.69 152 LYS A N 1
ATOM 1194 C CA . LYS A 1 152 ? 2.961 18.985 3.780 1.00 73.69 152 LYS A CA 1
ATOM 1195 C C . LYS A 1 152 ? 1.452 19.049 3.581 1.00 73.69 152 LYS A C 1
ATOM 1197 O O . LYS A 1 152 ? 0.979 19.065 2.448 1.00 73.69 152 LYS A O 1
ATOM 1202 N N . LEU A 1 153 ? 0.705 19.066 4.676 1.00 73.94 153 LEU A N 1
ATOM 1203 C CA . LEU A 1 153 ? -0.741 19.248 4.636 1.00 73.94 153 LEU A CA 1
ATOM 1204 C C . LEU A 1 153 ? -1.077 20.724 4.383 1.00 73.94 153 LEU A C 1
ATOM 1206 O O . LEU A 1 153 ? -0.293 21.626 4.701 1.00 73.94 153 LEU A O 1
ATOM 1210 N N . SER A 1 154 ? -2.265 20.983 3.834 1.00 49.97 154 SER A N 1
ATOM 1211 C CA . SER A 1 154 ? -2.819 22.336 3.761 1.00 49.97 154 SER A CA 1
ATOM 1212 C C . SER A 1 154 ? -2.901 22.917 5.178 1.00 49.97 154 SER A C 1
ATOM 1214 O O . SER A 1 154 ? -3.589 22.356 6.028 1.00 49.97 154 SER A O 1
ATOM 1216 N N . GLY A 1 155 ? -2.165 23.998 5.447 1.00 76.75 155 GLY A N 1
ATOM 1217 C CA . GLY A 1 155 ? -1.992 24.557 6.797 1.00 76.75 155 GLY A CA 1
ATOM 1218 C C . GLY A 1 155 ? -0.574 24.429 7.367 1.00 76.75 155 GLY A C 1
ATOM 1219 O O . GLY A 1 155 ? -0.314 24.914 8.462 1.00 76.75 155 GLY A O 1
ATOM 1220 N N . GLY A 1 156 ? 0.361 23.819 6.631 1.00 71.94 156 GLY A N 1
ATOM 1221 C CA . GLY A 1 156 ? 1.790 23.830 6.966 1.00 71.94 156 GLY A CA 1
ATOM 1222 C C . GLY A 1 156 ? 2.243 22.732 7.932 1.00 71.94 156 GLY A C 1
ATOM 1223 O O . GLY A 1 156 ? 3.445 22.577 8.144 1.00 71.94 156 GLY A O 1
ATOM 1224 N N . THR A 1 157 ? 1.321 21.928 8.471 1.00 68.38 157 THR A N 1
ATOM 1225 C CA . THR A 1 157 ? 1.652 20.740 9.266 1.00 68.38 157 THR A CA 1
ATOM 1226 C C . THR A 1 157 ? 2.367 19.704 8.400 1.00 68.38 157 THR A C 1
ATOM 1228 O O . THR A 1 157 ? 1.891 19.329 7.327 1.00 68.38 157 THR A O 1
ATOM 1231 N N . GLN A 1 158 ? 3.523 19.246 8.875 1.00 66.38 158 GLN A N 1
ATOM 1232 C CA . GLN A 1 158 ? 4.361 18.254 8.209 1.00 66.38 158 GLN A CA 1
ATOM 1233 C C . GLN A 1 158 ? 4.170 16.897 8.879 1.00 66.38 158 GLN A C 1
ATOM 1235 O O . GLN A 1 158 ? 4.300 16.794 10.098 1.00 66.38 158 GLN A O 1
ATOM 1240 N N . ILE A 1 159 ? 3.872 15.862 8.094 1.00 69.38 159 ILE A N 1
ATOM 1241 C CA . ILE A 1 159 ? 3.765 14.489 8.592 1.00 69.38 159 ILE A CA 1
ATOM 1242 C C . ILE A 1 159 ? 4.727 13.573 7.841 1.00 69.38 159 ILE A C 1
ATOM 1244 O O . ILE A 1 159 ? 4.857 13.646 6.617 1.00 69.38 159 ILE A O 1
ATOM 1248 N N . ASN A 1 160 ? 5.388 12.686 8.583 1.00 61.44 160 ASN A N 1
ATOM 1249 C CA . ASN A 1 160 ? 6.183 11.618 7.993 1.00 61.44 160 ASN A CA 1
ATOM 1250 C C . ASN A 1 160 ? 5.233 10.533 7.486 1.00 61.44 160 ASN A C 1
ATOM 1252 O O . ASN A 1 160 ? 4.499 9.920 8.260 1.00 61.44 160 ASN A O 1
ATOM 1256 N N . SER A 1 161 ? 5.241 10.301 6.179 1.00 65.69 161 SER A N 1
ATOM 1257 C CA . SER A 1 161 ? 4.489 9.237 5.532 1.00 65.69 161 SER A CA 1
ATOM 1258 C C . SER A 1 161 ? 5.448 8.249 4.895 1.00 65.69 161 SER A C 1
ATOM 1260 O O . SER A 1 161 ? 6.510 8.609 4.402 1.00 65.69 161 SER A O 1
ATOM 1262 N N . THR A 1 162 ? 5.074 6.979 4.887 1.00 71.38 162 THR A N 1
ATOM 1263 C CA . THR A 1 162 ? 5.820 5.959 4.158 1.00 71.38 162 THR A CA 1
ATOM 1264 C C . THR A 1 162 ? 5.035 5.594 2.904 1.00 71.38 162 THR A C 1
ATOM 1266 O O . THR A 1 162 ? 3.916 5.080 2.983 1.00 71.38 162 THR A O 1
ATOM 1269 N N . ARG A 1 163 ? 5.599 5.855 1.723 1.00 69.06 163 ARG A N 1
ATOM 1270 C CA . ARG A 1 163 ? 5.093 5.314 0.458 1.00 69.06 163 ARG A CA 1
ATOM 1271 C C . ARG A 1 163 ? 5.806 4.009 0.138 1.00 69.06 163 ARG A C 1
ATOM 1273 O O . ARG A 1 163 ? 6.976 3.837 0.452 1.00 69.06 163 ARG A O 1
ATOM 1280 N N . TYR A 1 164 ? 5.081 3.072 -0.453 1.00 75.31 164 TYR A N 1
ATOM 1281 C CA . TYR A 1 164 ? 5.659 1.859 -1.008 1.00 75.31 164 TYR A CA 1
ATOM 1282 C C . TYR A 1 164 ? 5.376 1.868 -2.501 1.00 75.31 164 TYR A C 1
ATOM 1284 O O . TYR A 1 164 ? 4.218 2.009 -2.897 1.00 75.31 164 TYR A O 1
ATOM 1292 N N . ASN A 1 165 ? 6.426 1.760 -3.304 1.00 79.44 165 ASN A N 1
ATOM 1293 C CA . ASN A 1 165 ? 6.332 1.840 -4.751 1.00 79.44 165 ASN A CA 1
ATOM 1294 C C . ASN A 1 165 ? 6.552 0.457 -5.349 1.00 79.44 165 ASN A C 1
ATOM 1296 O O . ASN A 1 165 ? 7.591 -0.165 -5.129 1.00 79.44 165 ASN A O 1
ATOM 1300 N N . ASN A 1 166 ? 5.578 0.008 -6.138 1.00 79.50 166 ASN A N 1
ATOM 1301 C CA . ASN A 1 166 ? 5.612 -1.290 -6.812 1.00 79.50 166 ASN A CA 1
ATOM 1302 C C . ASN A 1 166 ? 6.375 -1.250 -8.148 1.00 79.50 166 ASN A C 1
ATOM 1304 O O . ASN A 1 166 ? 6.382 -2.236 -8.876 1.00 79.50 166 ASN A O 1
ATOM 1308 N N . GLY A 1 167 ? 7.006 -0.123 -8.483 1.00 83.38 167 GLY A N 1
ATOM 1309 C CA . GLY A 1 167 ? 7.762 0.061 -9.717 1.00 83.38 167 GLY A CA 1
ATOM 1310 C C . GLY A 1 167 ? 8.834 1.136 -9.576 1.00 83.38 167 GLY A C 1
ATOM 1311 O O . GLY A 1 167 ? 8.911 1.825 -8.556 1.00 83.38 167 GLY A O 1
ATOM 1312 N N . ILE A 1 168 ? 9.666 1.252 -10.611 1.00 87.06 168 ILE A N 1
ATOM 1313 C CA . ILE A 1 168 ? 10.671 2.307 -10.755 1.00 87.06 168 ILE A CA 1
ATOM 1314 C C . ILE A 1 168 ? 10.119 3.333 -11.739 1.00 87.06 168 ILE A C 1
ATOM 1316 O O . ILE A 1 168 ? 9.644 2.971 -12.813 1.00 87.06 168 ILE A O 1
ATOM 1320 N N . GLN A 1 169 ? 10.184 4.604 -11.365 1.00 88.25 169 GLN A N 1
ATOM 1321 C CA . GLN A 1 169 ? 9.756 5.714 -12.203 1.00 88.25 169 GLN A CA 1
ATOM 1322 C C . GLN A 1 169 ? 11.002 6.372 -12.796 1.00 88.25 169 GLN A C 1
ATOM 1324 O O . GLN A 1 169 ? 11.950 6.668 -12.064 1.00 88.25 169 GLN A O 1
ATOM 1329 N N . ILE A 1 170 ? 11.023 6.517 -14.120 1.00 88.56 170 ILE A N 1
ATOM 1330 C CA . ILE A 1 170 ? 12.152 7.067 -14.871 1.00 88.56 170 ILE A CA 1
ATOM 1331 C C . ILE A 1 170 ? 11.633 8.254 -15.675 1.00 88.56 170 ILE A C 1
ATOM 1333 O O . ILE A 1 170 ? 10.780 8.089 -16.545 1.00 88.56 170 ILE A O 1
ATOM 1337 N N . ASP A 1 171 ? 12.157 9.435 -15.377 1.00 89.12 171 ASP A N 1
ATOM 1338 C CA . ASP A 1 171 ? 11.843 10.664 -16.086 1.00 89.12 171 ASP A CA 1
ATOM 1339 C C . ASP A 1 171 ? 12.721 10.749 -17.336 1.00 89.12 171 ASP A C 1
ATOM 1341 O O . ASP A 1 171 ? 13.954 10.780 -17.258 1.00 89.12 171 ASP A O 1
ATOM 1345 N N . ALA A 1 172 ? 12.072 10.790 -18.495 1.00 89.25 172 ALA A N 1
ATOM 1346 C CA . ALA A 1 172 ? 12.697 10.914 -19.804 1.00 89.25 172 ALA A CA 1
ATOM 1347 C C . ALA A 1 172 ? 12.011 12.030 -20.603 1.00 89.25 172 ALA A C 1
ATOM 1349 O O . ALA A 1 172 ? 10.934 12.499 -20.241 1.00 89.25 172 ALA A O 1
ATOM 1350 N N . ARG A 1 173 ? 12.640 12.480 -21.692 1.00 87.38 173 ARG A N 1
ATOM 1351 C CA . ARG A 1 173 ? 12.028 13.478 -22.581 1.00 87.38 173 ARG A CA 1
ATOM 1352 C C . ARG A 1 173 ? 10.894 12.850 -23.381 1.00 87.38 173 ARG A C 1
ATOM 1354 O O . ARG A 1 173 ? 10.983 11.681 -23.762 1.00 87.38 173 ARG A O 1
ATOM 1361 N N . ASP A 1 174 ? 9.891 13.644 -23.721 1.00 86.50 174 ASP A N 1
ATOM 1362 C CA . ASP A 1 174 ? 8.824 13.204 -24.614 1.00 86.50 174 ASP A CA 1
ATOM 1363 C C . ASP A 1 174 ? 9.402 12.712 -25.947 1.00 86.50 174 ASP A C 1
ATOM 1365 O O . ASP A 1 174 ? 10.304 13.321 -26.528 1.00 86.50 174 ASP A O 1
ATOM 1369 N N . GLY A 1 175 ? 8.909 11.563 -26.409 1.00 83.75 175 GLY A N 1
ATOM 1370 C CA . GLY A 1 175 ? 9.418 10.892 -27.607 1.00 83.75 175 GLY A CA 1
ATOM 1371 C C . GLY A 1 175 ? 10.688 10.057 -27.397 1.00 83.75 175 GLY A C 1
ATOM 1372 O O . GLY A 1 175 ? 11.176 9.475 -28.365 1.00 83.75 175 GLY A O 1
ATOM 1373 N N . THR A 1 176 ? 11.217 9.949 -26.169 1.00 84.31 176 THR A N 1
ATOM 1374 C CA . THR A 1 176 ? 12.309 9.003 -25.874 1.00 84.31 176 THR A CA 1
ATOM 1375 C C . THR A 1 176 ? 11.808 7.568 -26.078 1.00 84.31 176 THR A C 1
ATOM 1377 O O . THR A 1 176 ? 10.773 7.207 -25.512 1.00 84.31 176 THR A O 1
ATOM 1380 N N . PRO A 1 177 ? 12.499 6.739 -26.880 1.00 83.00 177 PRO A N 1
ATOM 1381 C CA . PRO A 1 177 ? 12.059 5.376 -27.143 1.00 83.00 177 PRO A CA 1
ATOM 1382 C C . PRO A 1 177 ? 12.098 4.528 -25.870 1.00 83.00 177 PRO A C 1
ATOM 1384 O O . PRO A 1 177 ? 13.048 4.606 -25.089 1.00 83.00 177 PRO A O 1
ATOM 1387 N N . VAL A 1 178 ? 11.073 3.689 -25.708 1.00 87.25 178 VAL A N 1
ATOM 1388 C CA . VAL A 1 178 ? 10.988 2.687 -24.643 1.00 87.25 178 VAL A CA 1
ATOM 1389 C C . VAL A 1 178 ? 11.167 1.304 -25.259 1.00 87.25 178 VAL A C 1
ATOM 1391 O O . VAL A 1 178 ? 10.524 0.975 -26.256 1.00 87.25 178 VAL A O 1
ATOM 1394 N N . VAL A 1 179 ? 12.043 0.499 -24.673 1.00 86.62 179 VAL A N 1
ATOM 1395 C CA . VAL A 1 179 ? 12.358 -0.866 -25.099 1.00 86.62 179 VAL A CA 1
ATOM 1396 C C . VAL A 1 179 ? 12.049 -1.860 -23.984 1.00 86.62 179 VAL A C 1
ATOM 1398 O O . VAL A 1 179 ? 11.966 -1.495 -22.811 1.00 86.62 179 VAL A O 1
ATOM 1401 N N . ALA A 1 180 ? 11.871 -3.130 -24.344 1.00 85.94 180 ALA A N 1
ATOM 1402 C CA . ALA A 1 180 ? 11.763 -4.194 -23.355 1.00 85.94 180 ALA A CA 1
ATOM 1403 C C . ALA A 1 180 ? 13.103 -4.362 -22.629 1.00 85.94 180 ALA A C 1
ATOM 1405 O O . ALA A 1 180 ? 14.163 -4.347 -23.259 1.00 85.94 180 ALA A O 1
ATOM 1406 N N . SER A 1 181 ? 13.052 -4.538 -21.309 1.00 86.19 181 SER A N 1
ATOM 1407 C CA . SER A 1 181 ? 14.264 -4.738 -20.510 1.00 86.19 181 SER A CA 1
ATOM 1408 C C . SER A 1 181 ? 14.921 -6.101 -20.742 1.00 86.19 181 SER A C 1
ATOM 1410 O O . SER A 1 181 ? 16.086 -6.287 -20.397 1.00 86.19 181 SER A O 1
ATOM 1412 N N . GLU A 1 182 ? 14.171 -7.044 -21.316 1.00 84.06 182 GLU A N 1
ATOM 1413 C CA . GLU A 1 182 ? 14.575 -8.418 -21.602 1.00 84.06 182 GLU A CA 1
ATOM 1414 C C . GLU A 1 182 ? 13.734 -8.979 -22.768 1.00 84.06 182 GLU A C 1
ATOM 1416 O O . GLU A 1 182 ? 12.661 -8.456 -23.083 1.00 84.06 182 GLU A O 1
ATOM 1421 N N . SER A 1 183 ? 14.215 -10.032 -23.432 1.00 78.94 183 SER A N 1
ATOM 1422 C CA . SER A 1 183 ? 13.455 -10.759 -24.455 1.00 78.94 183 SER A CA 1
ATOM 1423 C C . SER A 1 183 ? 12.282 -11.540 -23.849 1.00 78.94 183 SER A C 1
ATOM 1425 O O . SER A 1 183 ? 12.471 -12.267 -22.879 1.00 78.94 183 SER A O 1
ATOM 1427 N N . GLY A 1 184 ? 11.098 -11.467 -24.462 1.00 82.88 184 GLY A N 1
ATOM 1428 C CA . GLY A 1 184 ? 9.908 -12.208 -24.030 1.00 82.88 184 GLY A CA 1
ATOM 1429 C C . GLY A 1 184 ? 8.724 -12.036 -24.987 1.00 82.88 184 GLY A C 1
ATOM 1430 O O . GLY A 1 184 ? 8.858 -11.404 -26.038 1.00 82.88 184 GLY A O 1
ATOM 1431 N N . THR A 1 185 ? 7.568 -12.600 -24.634 1.00 88.19 185 THR A N 1
ATOM 1432 C CA . THR A 1 185 ? 6.295 -12.413 -25.351 1.00 88.19 185 THR A CA 1
ATOM 1433 C C . THR A 1 185 ? 5.426 -11.371 -24.655 1.00 88.19 185 THR A C 1
ATOM 1435 O O . THR A 1 185 ? 5.469 -11.228 -23.436 1.00 88.19 185 THR A O 1
ATOM 1438 N N . VAL A 1 186 ? 4.654 -10.618 -25.440 1.00 79.50 186 VAL A N 1
ATOM 1439 C CA . VAL A 1 186 ? 3.653 -9.684 -24.914 1.00 79.50 186 VAL A CA 1
ATOM 1440 C C . VAL A 1 186 ? 2.335 -10.443 -24.797 1.00 79.50 186 VAL A C 1
ATOM 1442 O O . VAL A 1 186 ? 1.811 -10.887 -25.819 1.00 79.50 186 VAL A O 1
ATOM 1445 N N . ASP A 1 187 ? 1.847 -10.595 -23.569 1.00 70.25 187 ASP A N 1
ATOM 1446 C CA . ASP A 1 187 ? 0.571 -11.250 -23.242 1.00 70.25 187 ASP A CA 1
ATOM 1447 C C . ASP A 1 187 ? -0.615 -10.269 -23.217 1.00 70.25 187 ASP A C 1
ATOM 1449 O O . ASP A 1 187 ? -0.417 -9.082 -22.855 1.00 70.25 187 ASP A O 1
#